Protein AF-A0A7L2RZ37-F1 (afdb_monomer_lite)

InterPro domains:
  IPR000322 Glycoside hydrolase family 31, TIM barrel domain [PF01055] (3-197)
  IPR017853 Glycoside hydrolase superfamily [SSF51445] (2-197)
  IPR030458 Glycosyl hydrolases family 31, active site [PS00129] (36-43)
  IPR030459 Glycosyl hydrolases family 31, conserved site [PS00707] (165-195)

Radius of gyration: 18.26 Å; chains: 1; bounding box: 44×37×50 Å

pLDDT: mean 97.98, std 1.51, range [89.06, 98.94]

Secondary structure (DSSP, 8-state):
-BTTBS-----TTSHHHHHHHHHHHHHHHTTS--S-EEE-STTT--SSSS-TT---SSTTTS-SS--S-TTSSTTTTS--TT-B-SSSBHHHHGGGHHHHHHHHHHHHHHHHHSS---EEESS--TTGGGT-EEE--S-BSSHHHHHHHHHHHHHHHHTT--SEE-EET-SBSPPPHHHHHHHHHHHTTSSS-EE--

Organism: NCBI:txid254563

Sequence (197 aa):
QVWPGFTAFADFSNPDTHKWWLENLQRFHAHVPFDGLWIDMNEPSNFMDGSEDGCPPGDFDSPPYTPAVLGDSLFSKTVCASAKQKVSVHYNLHNLYGLMEAKATASALIQIRQKRPFIISRSTFPSQGRYSGHWLGDNRSQWKDMYYSIPGLLSFSLFGIPLVGADICGFSGSTSEELCTRWMQLGAFYPFARNHN

Structure (mmCIF, N/CA/C/O backbone):
data_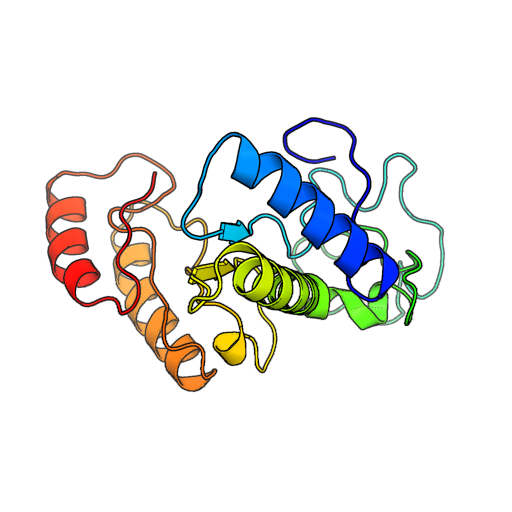AF-A0A7L2RZ37-F1
#
_entry.id   AF-A0A7L2RZ37-F1
#
loop_
_atom_site.group_PDB
_atom_site.id
_atom_site.type_symbol
_atom_site.label_atom_id
_atom_site.label_alt_id
_atom_site.label_comp_id
_atom_site.label_asym_id
_atom_site.label_entity_id
_atom_site.label_seq_id
_atom_site.pdbx_PDB_ins_code
_atom_site.Cartn_x
_atom_site.Cartn_y
_atom_site.Cartn_z
_atom_site.occupancy
_atom_site.B_iso_or_equiv
_atom_site.auth_seq_id
_atom_site.auth_comp_id
_atom_site.auth_asym_id
_atom_site.auth_atom_id
_atom_site.pdbx_PDB_model_num
ATOM 1 N N . GLN A 1 1 ? 8.717 -13.785 -4.978 1.00 94.88 1 GLN A N 1
ATOM 2 C CA . GLN A 1 1 ? 8.589 -14.649 -3.791 1.00 94.88 1 GLN A CA 1
ATOM 3 C C . GLN A 1 1 ? 7.983 -13.831 -2.667 1.00 94.88 1 GLN A C 1
ATOM 5 O O . GLN A 1 1 ? 8.482 -12.749 -2.388 1.00 94.88 1 GLN A O 1
ATOM 10 N N . VAL A 1 2 ? 6.922 -14.334 -2.043 1.00 98.38 2 VAL A N 1
ATOM 11 C CA . VAL A 1 2 ? 6.325 -13.749 -0.829 1.00 98.38 2 VAL A CA 1
ATOM 12 C C . VAL A 1 2 ? 5.997 -14.878 0.156 1.00 98.38 2 VAL A C 1
ATOM 14 O O . VAL A 1 2 ? 6.602 -15.947 0.077 1.00 98.38 2 VAL A O 1
ATOM 17 N N . TRP A 1 3 ? 5.065 -14.671 1.087 1.00 98.25 3 TRP A N 1
ATOM 18 C CA . TRP A 1 3 ? 4.747 -15.607 2.173 1.00 98.25 3 TRP A CA 1
ATOM 19 C C . TRP A 1 3 ? 4.583 -17.094 1.790 1.00 98.25 3 TRP A C 1
ATOM 21 O O . TRP A 1 3 ? 5.143 -17.924 2.503 1.00 98.25 3 TRP A O 1
ATOM 31 N N . PRO A 1 4 ? 3.891 -17.485 0.697 1.00 98.19 4 PRO A N 1
ATOM 32 C CA . PRO A 1 4 ? 3.733 -18.894 0.336 1.00 98.19 4 PRO A CA 1
ATOM 33 C C . PRO A 1 4 ? 4.907 -19.451 -0.495 1.00 98.19 4 PRO A C 1
ATOM 35 O O . PRO A 1 4 ? 4.826 -20.577 -0.978 1.00 98.19 4 PRO A O 1
ATOM 38 N N . GLY A 1 5 ? 5.984 -18.684 -0.698 1.00 97.88 5 GLY A N 1
ATOM 39 C CA . GLY A 1 5 ? 7.096 -19.044 -1.576 1.00 97.88 5 GLY A CA 1
ATOM 40 C C . GLY A 1 5 ? 7.014 -18.349 -2.937 1.00 97.88 5 GLY A C 1
ATOM 41 O O . GLY A 1 5 ? 6.775 -17.139 -3.012 1.00 97.88 5 GLY A O 1
ATOM 42 N N . PHE A 1 6 ? 7.298 -19.079 -4.017 1.00 97.56 6 PHE A N 1
ATOM 43 C CA . PHE A 1 6 ? 7.252 -18.534 -5.376 1.00 97.56 6 PHE A CA 1
ATOM 44 C C . PHE A 1 6 ? 5.822 -18.162 -5.772 1.00 97.56 6 PHE A C 1
ATOM 46 O O . PHE A 1 6 ? 4.879 -18.920 -5.552 1.00 97.56 6 PHE A O 1
ATOM 53 N N . THR A 1 7 ? 5.662 -16.972 -6.348 1.00 98.25 7 THR A N 1
ATOM 54 C CA . THR A 1 7 ? 4.355 -16.376 -6.630 1.00 98.25 7 THR A CA 1
ATOM 55 C C . THR A 1 7 ? 4.370 -15.607 -7.938 1.00 98.25 7 THR A C 1
ATOM 57 O O . THR A 1 7 ? 5.329 -14.894 -8.235 1.00 98.25 7 THR A O 1
ATOM 60 N N . ALA A 1 8 ? 3.265 -15.700 -8.676 1.00 98.12 8 ALA A N 1
ATOM 61 C CA . ALA A 1 8 ? 2.923 -14.742 -9.719 1.00 98.12 8 ALA A CA 1
ATOM 62 C C . ALA A 1 8 ? 2.228 -13.513 -9.105 1.00 98.12 8 ALA A C 1
ATOM 64 O O . ALA A 1 8 ? 1.651 -13.599 -8.019 1.00 98.12 8 ALA A O 1
ATOM 65 N N . PHE A 1 9 ? 2.259 -12.385 -9.815 1.00 98.56 9 PHE A N 1
ATOM 66 C CA . PHE A 1 9 ? 1.626 -11.131 -9.396 1.00 98.56 9 PHE A CA 1
ATOM 67 C C . PHE A 1 9 ? 0.428 -10.820 -10.292 1.00 98.56 9 PHE A C 1
ATOM 69 O O . PHE A 1 9 ? 0.509 -10.931 -11.516 1.00 98.56 9 PHE A O 1
ATOM 76 N N . ALA A 1 10 ? -0.696 -10.452 -9.680 1.00 98.56 10 ALA A N 1
ATOM 77 C CA . ALA A 1 10 ? -1.926 -10.156 -10.399 1.00 98.56 10 ALA A CA 1
ATOM 78 C C . ALA A 1 10 ? -1.835 -8.790 -11.094 1.00 98.56 10 ALA A C 1
ATOM 80 O O . ALA A 1 10 ? -1.489 -7.781 -10.485 1.00 98.56 10 ALA A O 1
ATOM 81 N N . ASP A 1 11 ? -2.200 -8.732 -12.372 1.00 98.75 11 ASP A N 1
ATOM 82 C CA . ASP A 1 11 ? -2.239 -7.469 -13.102 1.00 98.75 11 ASP A CA 1
ATOM 83 C C . ASP A 1 11 ? -3.602 -6.784 -12.949 1.00 98.75 11 ASP A C 1
ATOM 85 O O . ASP A 1 11 ? -4.519 -7.004 -13.744 1.00 98.75 11 ASP A O 1
ATOM 89 N N . PHE A 1 12 ? -3.735 -5.912 -11.951 1.00 98.69 12 PHE A N 1
ATOM 90 C CA . PHE A 1 12 ? -4.965 -5.146 -11.720 1.00 98.69 12 PHE A CA 1
ATOM 91 C C . PHE A 1 12 ? -5.227 -4.034 -12.750 1.00 98.69 12 PHE A C 1
ATOM 93 O O . PHE A 1 12 ? -6.272 -3.384 -12.684 1.00 98.69 12 PHE A O 1
ATOM 100 N N . SER A 1 13 ? -4.340 -3.826 -13.730 1.00 98.19 13 SER A N 1
ATOM 101 C CA . SER A 1 13 ? -4.646 -2.988 -14.897 1.00 98.19 13 SER A CA 1
ATOM 102 C C . SER A 1 13 ? -5.498 -3.726 -15.942 1.00 98.19 13 SER A C 1
ATOM 104 O O . SER A 1 13 ? -6.106 -3.091 -16.804 1.00 98.19 13 SER A O 1
ATOM 106 N N . ASN A 1 14 ? -5.586 -5.059 -15.850 1.00 98.50 14 ASN A N 1
ATOM 107 C CA . ASN A 1 14 ? -6.385 -5.895 -16.737 1.00 98.50 14 ASN A CA 1
ATOM 108 C C . ASN A 1 14 ? -7.817 -6.106 -16.195 1.00 98.50 14 ASN A C 1
ATOM 110 O O . ASN A 1 14 ? -7.971 -6.633 -15.089 1.00 98.50 14 ASN A O 1
ATOM 114 N N . PRO A 1 15 ? -8.877 -5.789 -16.969 1.00 97.25 15 PRO A N 1
ATOM 115 C CA . PRO A 1 15 ? -10.260 -6.086 -16.586 1.00 97.25 15 PRO A CA 1
ATOM 116 C C . PRO A 1 15 ? -10.532 -7.570 -16.293 1.00 97.25 15 PRO A C 1
ATOM 118 O O . PRO A 1 15 ? -11.334 -7.879 -15.411 1.00 97.25 15 PRO A O 1
ATOM 121 N N . ASP A 1 16 ? -9.841 -8.494 -16.968 1.00 98.44 16 ASP A N 1
ATOM 122 C CA . ASP A 1 16 ? -10.011 -9.935 -16.726 1.00 98.44 16 ASP A CA 1
ATOM 123 C C . ASP A 1 16 ? -9.557 -10.327 -15.311 1.00 98.44 16 ASP A C 1
ATOM 125 O O . ASP A 1 16 ? -10.188 -11.158 -14.654 1.00 98.44 16 ASP A O 1
ATOM 129 N N . THR A 1 17 ? -8.516 -9.663 -14.792 1.00 98.56 17 THR A N 1
ATOM 130 C CA . THR A 1 17 ? -8.046 -9.847 -13.412 1.00 98.56 17 THR A CA 1
ATOM 131 C C . THR A 1 17 ? -9.106 -9.415 -12.406 1.00 98.56 17 THR A C 1
ATOM 133 O O . THR A 1 17 ? -9.217 -10.022 -11.348 1.00 98.56 17 THR A O 1
ATOM 136 N N . HIS A 1 18 ? -9.929 -8.406 -12.711 1.00 98.56 18 HIS A N 1
ATOM 137 C CA . HIS A 1 18 ? -10.984 -7.954 -11.792 1.00 98.56 18 HIS A CA 1
ATOM 138 C C . HIS A 1 18 ? -12.079 -9.009 -11.656 1.00 98.56 18 HIS A C 1
ATOM 140 O O . HIS A 1 18 ? -12.560 -9.258 -10.551 1.00 98.56 18 HIS A O 1
ATOM 146 N N . LYS A 1 19 ? -12.439 -9.662 -12.769 1.00 98.44 19 LYS A N 1
ATOM 147 C CA . LYS A 1 19 ? -13.381 -10.785 -12.766 1.00 98.44 19 LYS A CA 1
ATOM 148 C C . LYS A 1 19 ? -12.814 -11.966 -11.981 1.00 98.44 19 LYS A C 1
ATOM 150 O O . LYS A 1 19 ? -13.481 -12.475 -11.085 1.00 98.44 19 LYS A O 1
ATOM 155 N N . TRP A 1 20 ? -11.568 -12.347 -12.265 1.00 98.75 20 TRP A N 1
ATOM 156 C CA . TRP A 1 20 ? -10.874 -13.397 -11.520 1.00 98.75 20 TRP A CA 1
ATOM 157 C C . TRP A 1 20 ? -10.807 -13.079 -10.016 1.00 98.75 20 TRP A C 1
ATOM 159 O O . TRP A 1 20 ? -11.083 -13.947 -9.189 1.00 98.75 20 TRP A O 1
ATOM 169 N N . TRP A 1 21 ? -10.511 -11.833 -9.640 1.00 98.81 21 TRP A N 1
ATOM 170 C CA . TRP A 1 21 ? -10.446 -11.404 -8.242 1.00 98.81 21 TRP A CA 1
ATOM 171 C C . TRP A 1 21 ? -11.802 -11.518 -7.541 1.00 98.81 21 TRP A C 1
ATOM 173 O O . TRP A 1 21 ? -11.893 -12.101 -6.460 1.00 98.81 21 TRP A O 1
ATOM 183 N N . LEU A 1 22 ? -12.873 -11.044 -8.188 1.00 98.81 22 LEU A N 1
ATOM 184 C CA . LEU A 1 22 ? -14.244 -11.190 -7.700 1.00 98.81 22 LEU A CA 1
ATOM 185 C C . LEU A 1 22 ? -14.611 -12.660 -7.468 1.00 98.81 22 LEU A C 1
ATOM 187 O O . LEU A 1 22 ? -15.118 -12.991 -6.400 1.00 98.81 22 LEU A O 1
ATOM 191 N N . GLU A 1 23 ? -14.349 -13.534 -8.439 1.00 98.75 23 GLU A N 1
ATOM 192 C CA . GLU A 1 23 ? -14.700 -14.956 -8.355 1.00 98.75 23 GLU A CA 1
ATOM 193 C C . GLU A 1 23 ? -13.961 -15.669 -7.213 1.00 98.75 23 GLU A C 1
ATOM 195 O O . GLU A 1 23 ? -14.557 -16.483 -6.502 1.00 98.75 23 GLU A O 1
ATOM 200 N N . ASN A 1 24 ? -12.681 -15.346 -6.990 1.00 98.75 24 ASN A N 1
ATOM 201 C CA . ASN A 1 24 ? -11.916 -15.899 -5.869 1.00 98.75 24 ASN A CA 1
ATOM 202 C C . ASN A 1 24 ? -12.455 -15.409 -4.522 1.00 98.75 24 ASN A C 1
ATOM 204 O O . ASN A 1 24 ? -12.677 -16.222 -3.622 1.00 98.75 24 ASN A O 1
ATOM 208 N N . LEU A 1 25 ? -12.729 -14.108 -4.394 1.00 98.75 25 LEU A N 1
ATOM 209 C CA . LEU A 1 25 ? -13.309 -13.544 -3.176 1.00 98.75 25 LEU A CA 1
ATOM 210 C C . LEU A 1 25 ? -14.709 -14.103 -2.900 1.00 98.75 25 LEU A C 1
ATOM 212 O O . LEU A 1 25 ? -15.006 -14.446 -1.761 1.00 98.75 25 LEU A O 1
ATOM 216 N N . GLN A 1 26 ? -15.550 -14.262 -3.924 1.00 98.56 26 GLN A N 1
ATOM 217 C CA . GLN A 1 26 ? -16.866 -14.900 -3.815 1.00 98.56 26 GLN A CA 1
ATOM 218 C C . GLN A 1 26 ? -16.754 -16.344 -3.327 1.00 98.56 26 GLN A C 1
ATOM 220 O O . GLN A 1 26 ? -17.449 -16.740 -2.390 1.00 98.56 26 GLN A O 1
ATOM 225 N N . ARG A 1 27 ? -15.859 -17.129 -3.940 1.00 98.75 27 ARG A N 1
ATOM 226 C CA . ARG A 1 27 ? -15.634 -18.527 -3.561 1.00 98.75 27 ARG A CA 1
ATOM 227 C C . ARG A 1 27 ? -15.164 -18.638 -2.116 1.00 98.75 27 ARG A C 1
ATOM 229 O O . ARG A 1 27 ? -15.656 -19.499 -1.390 1.00 98.75 27 ARG A O 1
ATOM 236 N N . PHE A 1 28 ? -14.245 -17.775 -1.688 1.00 98.75 28 PHE A N 1
ATOM 237 C CA . PHE A 1 28 ? -13.767 -17.781 -0.309 1.00 98.75 28 PHE A CA 1
ATOM 238 C C . PHE A 1 28 ? -14.850 -17.308 0.668 1.00 98.75 28 PHE A C 1
ATOM 240 O O . PHE A 1 28 ? -15.070 -17.957 1.687 1.00 98.75 28 PHE A O 1
ATOM 247 N N . HIS A 1 29 ? -15.610 -16.267 0.316 1.00 98.62 29 HIS A N 1
ATOM 248 C CA . HIS A 1 29 ? -16.709 -15.753 1.137 1.00 98.62 29 HIS A CA 1
ATOM 249 C C . HIS A 1 29 ? -17.813 -16.796 1.374 1.00 98.62 29 HIS A C 1
ATOM 251 O O . HIS A 1 29 ? -18.430 -16.816 2.436 1.00 98.62 29 HIS A O 1
ATOM 257 N N . ALA A 1 30 ? -18.057 -17.690 0.409 1.00 98.50 30 ALA A N 1
ATOM 258 C CA . ALA A 1 30 ? -19.005 -18.796 0.567 1.00 98.50 30 ALA A CA 1
ATOM 259 C C . ALA A 1 30 ? -18.602 -19.792 1.674 1.00 98.50 30 ALA A C 1
ATOM 261 O O . ALA A 1 30 ? -19.466 -20.469 2.223 1.00 98.50 30 ALA A O 1
ATOM 262 N N . HIS A 1 31 ? -17.310 -19.869 2.005 1.00 98.56 31 HIS A N 1
ATOM 263 C CA . HIS A 1 31 ? -16.789 -20.709 3.085 1.00 98.56 31 HIS A CA 1
ATOM 264 C C . HIS A 1 31 ? -16.599 -19.913 4.381 1.00 98.56 31 HIS A C 1
ATOM 266 O O . HIS A 1 31 ? -16.883 -20.417 5.464 1.00 98.56 31 HIS A O 1
ATOM 272 N N . VAL A 1 32 ? -16.121 -18.671 4.271 1.00 98.50 32 VAL A N 1
ATOM 273 C CA . VAL A 1 32 ? -15.832 -17.779 5.397 1.00 98.50 32 VAL A CA 1
ATOM 274 C C . VAL A 1 32 ? -16.438 -16.406 5.094 1.00 98.50 32 VAL A C 1
ATOM 276 O O . VAL A 1 32 ? -15.836 -15.648 4.334 1.00 98.50 32 VAL A O 1
ATOM 279 N N . PRO A 1 33 ? -17.610 -16.056 5.654 1.00 97.94 33 PRO A N 1
ATOM 280 C CA . PRO A 1 33 ? -18.320 -14.821 5.318 1.00 97.94 33 PRO A CA 1
ATOM 281 C C . PRO A 1 33 ? -17.657 -13.592 5.962 1.00 97.94 33 PRO A C 1
ATOM 283 O O . PRO A 1 33 ? -18.140 -13.055 6.955 1.00 97.94 33 PRO A O 1
ATOM 286 N N . PHE A 1 34 ? -16.513 -13.167 5.423 1.00 98.56 34 PHE A N 1
ATOM 287 C CA . PHE A 1 34 ? -15.753 -12.018 5.913 1.00 98.56 34 PHE A CA 1
ATOM 288 C C . PHE A 1 34 ? -16.462 -10.684 5.637 1.00 98.56 34 PHE A C 1
ATOM 290 O O . PHE A 1 34 ? -17.110 -10.481 4.610 1.00 98.56 34 PHE A O 1
ATOM 297 N N . ASP A 1 35 ? -16.266 -9.717 6.535 1.00 98.50 35 ASP A N 1
ATOM 298 C CA . ASP A 1 35 ? -16.932 -8.412 6.465 1.00 98.50 35 ASP A CA 1
ATOM 299 C C . ASP A 1 35 ? -16.087 -7.291 5.837 1.00 98.50 35 ASP A C 1
ATOM 301 O O . ASP A 1 35 ? -16.549 -6.157 5.680 1.00 98.50 35 ASP A O 1
ATOM 305 N N . GLY A 1 36 ? -14.855 -7.588 5.451 1.00 98.56 36 GLY A N 1
ATOM 306 C CA . GLY A 1 36 ? -13.922 -6.630 4.878 1.00 98.56 36 GLY A CA 1
ATOM 307 C C . GLY A 1 36 ? -12.627 -7.313 4.479 1.00 98.56 36 GLY A C 1
ATOM 308 O O . GLY A 1 36 ? -12.465 -8.512 4.702 1.00 98.56 36 GLY A O 1
ATOM 309 N N . LEU A 1 37 ? -11.720 -6.554 3.872 1.00 98.81 37 LEU A N 1
ATOM 310 C CA . LEU A 1 37 ? -10.431 -7.067 3.423 1.00 98.81 37 LEU A CA 1
ATOM 311 C C . LEU A 1 37 ? -9.297 -6.143 3.853 1.00 98.81 37 LEU A C 1
ATOM 313 O O . LEU A 1 37 ? -9.337 -4.931 3.650 1.00 98.81 37 LEU A O 1
ATOM 317 N N . TRP A 1 38 ? -8.268 -6.745 4.431 1.00 98.88 38 TRP A N 1
ATOM 318 C CA . TRP A 1 38 ? -6.981 -6.110 4.646 1.00 98.88 38 TRP A CA 1
ATOM 319 C C . TRP A 1 38 ? -6.063 -6.544 3.499 1.00 98.88 38 TRP A C 1
ATOM 321 O O . TRP A 1 38 ? -5.735 -7.724 3.402 1.00 98.88 38 TRP A O 1
ATOM 331 N N . ILE A 1 39 ? -5.741 -5.619 2.591 1.00 98.88 39 ILE A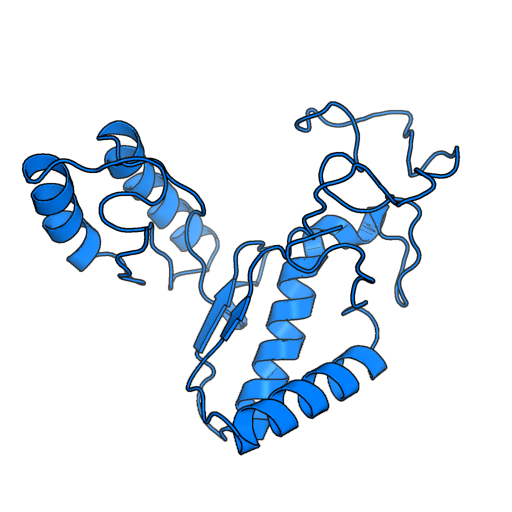 N 1
ATOM 332 C CA . ILE A 1 39 ? -4.895 -5.879 1.418 1.00 98.88 39 ILE A CA 1
ATOM 333 C C . ILE A 1 39 ? -3.479 -5.368 1.699 1.00 98.88 39 ILE A C 1
ATOM 335 O O . ILE A 1 39 ? -3.235 -4.169 1.842 1.00 98.88 39 ILE A O 1
ATOM 339 N N . ASP A 1 40 ? -2.564 -6.313 1.862 1.00 98.75 40 ASP A N 1
ATOM 340 C CA . ASP A 1 40 ? -1.184 -6.089 2.280 1.00 98.75 40 ASP A CA 1
ATOM 341 C C . ASP A 1 40 ? -0.205 -6.496 1.169 1.00 98.75 40 ASP A C 1
ATOM 343 O O . ASP A 1 40 ? -0.587 -7.161 0.205 1.00 98.75 40 ASP A O 1
ATOM 347 N N . MET A 1 41 ? 1.070 -6.121 1.303 1.00 98.62 41 MET A N 1
ATOM 348 C CA . MET A 1 41 ? 2.141 -6.489 0.362 1.00 98.62 41 MET A CA 1
ATOM 349 C C . MET A 1 41 ? 1.955 -5.943 -1.061 1.00 98.62 41 MET A C 1
ATOM 351 O O . MET A 1 41 ? 2.514 -6.479 -2.019 1.00 98.62 41 MET A O 1
ATOM 355 N N . ASN A 1 42 ? 1.188 -4.866 -1.211 1.00 98.81 42 ASN A N 1
ATOM 356 C CA . ASN A 1 42 ? 0.702 -4.376 -2.495 1.00 98.81 42 ASN A CA 1
ATOM 357 C C . ASN A 1 42 ? 1.433 -3.136 -3.030 1.00 98.81 42 ASN A C 1
ATOM 359 O O . ASN A 1 42 ? 0.875 -2.353 -3.801 1.00 98.81 42 ASN A O 1
ATOM 363 N N . GLU A 1 43 ? 2.707 -2.977 -2.674 1.00 98.81 43 GLU A N 1
ATOM 364 C CA . GLU A 1 43 ? 3.611 -2.039 -3.338 1.00 98.81 43 GLU A CA 1
ATOM 365 C C . GLU A 1 43 ? 3.780 -2.297 -4.848 1.00 98.81 43 GLU A C 1
ATOM 367 O O . GLU A 1 43 ? 3.703 -1.308 -5.576 1.00 98.81 43 GLU A O 1
ATOM 372 N N . PRO A 1 44 ? 3.936 -3.533 -5.386 1.00 98.56 44 PRO A N 1
ATOM 373 C CA . PRO A 1 44 ? 3.898 -4.880 -4.791 1.00 98.56 44 PRO A CA 1
ATOM 374 C C . PRO A 1 44 ? 5.228 -5.321 -4.177 1.00 98.56 44 PRO A C 1
ATOM 376 O O . PRO A 1 44 ? 6.285 -5.207 -4.798 1.00 98.56 44 PRO A O 1
ATOM 379 N N . SER A 1 45 ? 5.173 -5.883 -2.974 1.00 98.56 45 SER A N 1
ATOM 380 C CA . SER A 1 45 ? 6.362 -6.347 -2.265 1.00 98.56 45 SER A CA 1
ATOM 381 C C . SER A 1 45 ? 6.856 -7.690 -2.802 1.00 98.56 45 SER A C 1
ATOM 383 O O . SER A 1 45 ? 6.078 -8.591 -3.122 1.00 98.56 45 SER A O 1
ATOM 385 N N . ASN A 1 46 ? 8.175 -7.835 -2.860 1.00 98.44 46 ASN A N 1
ATOM 386 C CA . ASN A 1 46 ? 8.862 -9.054 -3.245 1.00 98.44 46 ASN A CA 1
ATOM 387 C C . ASN A 1 46 ? 10.047 -9.297 -2.300 1.00 98.44 46 ASN A C 1
ATOM 389 O O . ASN A 1 46 ? 10.810 -8.385 -1.980 1.00 98.44 46 ASN A O 1
ATOM 393 N N . PHE A 1 47 ? 10.211 -10.533 -1.828 1.00 97.75 47 PHE A N 1
ATOM 394 C CA . PHE A 1 47 ? 11.338 -10.905 -0.966 1.00 97.75 47 PHE A CA 1
ATOM 395 C C . PHE A 1 47 ? 12.657 -11.014 -1.737 1.00 97.75 47 PHE A C 1
ATOM 397 O O . PHE A 1 47 ? 13.722 -10.903 -1.127 1.00 97.75 47 PHE A O 1
ATOM 404 N N . MET A 1 48 ? 12.570 -11.176 -3.058 1.00 95.12 48 MET A N 1
ATOM 405 C CA . MET A 1 48 ? 13.687 -11.109 -3.998 1.00 95.12 48 MET A CA 1
ATOM 406 C C . MET A 1 48 ? 13.614 -9.802 -4.790 1.00 95.12 48 MET A C 1
ATOM 408 O O . MET A 1 48 ? 12.529 -9.251 -4.971 1.00 95.12 48 MET A O 1
ATOM 412 N N . ASP A 1 49 ? 14.751 -9.337 -5.292 1.00 96.56 49 ASP A N 1
ATOM 413 C CA . ASP A 1 49 ? 14.797 -8.168 -6.165 1.00 96.56 49 ASP A CA 1
ATOM 414 C C . ASP A 1 49 ? 14.476 -8.605 -7.602 1.00 96.56 49 ASP A C 1
ATOM 416 O O . ASP A 1 49 ? 15.189 -9.419 -8.191 1.00 96.56 49 ASP A O 1
ATOM 420 N N . GLY A 1 50 ? 13.378 -8.096 -8.165 1.00 97.50 50 GLY A N 1
ATOM 421 C CA . GLY A 1 50 ? 12.971 -8.419 -9.528 1.00 97.50 50 GLY A CA 1
ATOM 422 C C . GLY A 1 50 ? 12.183 -9.723 -9.661 1.00 97.50 50 GLY A C 1
ATOM 423 O O . GLY A 1 50 ? 11.004 -9.790 -9.312 1.00 97.50 50 GLY A O 1
ATOM 424 N N . SER A 1 51 ? 12.797 -10.759 -10.230 1.00 97.38 51 SER A N 1
ATOM 425 C CA . SER A 1 51 ? 12.171 -12.068 -10.467 1.00 97.38 51 SER A CA 1
ATOM 426 C C . SER A 1 51 ? 13.104 -13.216 -10.066 1.00 97.38 51 SER A C 1
ATOM 428 O O . SER A 1 51 ? 14.219 -12.971 -9.616 1.00 97.38 51 SER A O 1
ATOM 430 N N . GLU A 1 52 ? 12.652 -14.465 -10.198 1.00 96.00 52 GLU A N 1
ATOM 431 C CA . GLU A 1 52 ? 13.497 -15.647 -9.951 1.00 96.00 52 GLU A CA 1
ATOM 432 C C . GLU A 1 52 ? 14.751 -15.659 -10.841 1.00 96.00 52 GLU A C 1
ATOM 434 O O . GLU A 1 52 ? 15.833 -15.999 -10.373 1.00 96.00 52 GLU A O 1
ATOM 439 N N . ASP A 1 53 ? 14.622 -15.176 -12.078 1.00 94.44 53 ASP A N 1
ATOM 440 C CA . ASP A 1 53 ? 15.706 -15.111 -13.063 1.00 94.44 53 ASP A CA 1
ATOM 441 C C . ASP A 1 53 ? 16.408 -13.735 -13.087 1.00 94.44 53 ASP A C 1
ATOM 443 O O . ASP A 1 53 ? 17.166 -13.422 -14.008 1.00 94.44 53 ASP A O 1
ATOM 447 N N . GLY A 1 54 ? 16.139 -12.874 -12.099 1.00 95.00 54 GLY A N 1
ATOM 448 C CA . GLY A 1 54 ? 16.554 -11.470 -12.112 1.00 95.00 54 GLY A CA 1
ATOM 449 C C . GLY A 1 54 ? 15.729 -10.620 -13.085 1.00 95.00 54 GLY A C 1
ATOM 450 O O . GLY A 1 54 ? 14.582 -10.951 -13.396 1.00 95.00 54 GLY A O 1
ATOM 451 N N . CYS A 1 55 ? 16.287 -9.497 -13.540 1.00 96.88 55 CYS A N 1
ATOM 452 C CA . CYS A 1 55 ? 15.638 -8.596 -14.496 1.00 96.88 55 CYS A CA 1
ATOM 453 C C . CYS A 1 55 ? 16.449 -8.472 -15.788 1.00 96.88 55 CYS A C 1
ATOM 455 O O . CYS A 1 55 ? 17.683 -8.508 -15.741 1.00 96.88 55 CYS A O 1
ATOM 457 N N . PRO A 1 56 ? 15.783 -8.325 -16.947 1.00 93.19 56 PRO A N 1
ATOM 458 C CA . PRO A 1 56 ? 16.482 -8.138 -18.207 1.00 93.19 56 PRO A CA 1
ATOM 459 C C . PRO A 1 56 ? 17.233 -6.796 -18.217 1.00 93.19 56 PRO A C 1
ATOM 461 O O . PRO A 1 56 ? 16.778 -5.827 -17.607 1.00 93.19 56 PRO A O 1
ATOM 464 N N . PRO A 1 57 ? 18.365 -6.696 -18.934 1.00 89.06 57 PRO A N 1
ATOM 465 C CA . PRO A 1 57 ? 19.029 -5.415 -19.123 1.00 89.06 57 PRO A CA 1
ATOM 466 C C . PRO A 1 57 ? 18.158 -4.498 -19.991 1.00 89.06 57 PRO A C 1
ATOM 468 O O . PRO A 1 57 ? 17.607 -4.927 -21.008 1.00 89.06 57 PRO A O 1
ATOM 471 N N . GLY A 1 58 ? 18.066 -3.223 -19.623 1.00 92.75 58 GLY A N 1
ATOM 472 C CA . GLY A 1 58 ? 17.378 -2.217 -20.427 1.00 92.75 58 GLY A CA 1
ATOM 473 C C . GLY A 1 58 ? 17.039 -0.953 -19.648 1.00 92.75 58 GLY A C 1
ATOM 474 O O . GLY A 1 58 ? 17.102 -0.927 -18.421 1.00 92.75 58 GLY A O 1
ATOM 475 N N . ASP A 1 59 ? 16.626 0.080 -20.380 1.00 94.38 59 ASP A N 1
ATOM 476 C CA . ASP A 1 59 ? 16.391 1.427 -19.842 1.00 94.38 59 ASP A CA 1
ATOM 477 C C . ASP A 1 59 ? 15.321 1.482 -18.738 1.00 94.38 59 ASP A C 1
ATOM 479 O O . ASP A 1 59 ? 15.304 2.419 -17.946 1.00 94.38 59 ASP A O 1
ATOM 483 N N . PHE A 1 60 ? 14.422 0.494 -18.659 1.00 96.12 60 PHE A N 1
ATOM 484 C CA . PHE A 1 60 ? 13.431 0.424 -17.581 1.00 96.12 60 PHE A CA 1
ATOM 485 C C . PHE A 1 60 ? 14.030 -0.076 -16.262 1.00 96.12 60 PHE A C 1
ATOM 487 O O . PHE A 1 60 ? 13.750 0.501 -15.215 1.00 96.12 60 PHE A O 1
ATOM 494 N N . ASP A 1 61 ? 14.842 -1.134 -16.297 1.00 95.88 61 ASP A N 1
ATOM 495 C CA . ASP A 1 61 ? 15.446 -1.730 -15.097 1.00 95.88 61 ASP A CA 1
ATOM 496 C C . ASP A 1 61 ? 16.769 -1.048 -14.707 1.00 95.88 61 ASP A C 1
ATOM 498 O O . ASP A 1 61 ? 17.245 -1.194 -13.584 1.00 95.88 61 ASP A O 1
ATOM 502 N N . SER A 1 62 ? 17.374 -0.282 -15.619 1.00 94.75 62 SER A N 1
ATOM 503 C CA . SER A 1 62 ? 18.591 0.510 -15.397 1.00 94.75 62 SER A CA 1
ATOM 504 C C . SER A 1 62 ? 18.471 1.880 -16.079 1.00 94.75 62 SER A C 1
ATOM 506 O O . SER A 1 62 ? 19.143 2.133 -17.082 1.00 94.75 62 SER A O 1
ATOM 508 N N . PRO A 1 63 ? 17.588 2.765 -15.580 1.00 95.62 63 PRO A N 1
ATOM 509 C CA . PRO A 1 63 ? 17.360 4.065 -16.194 1.00 95.62 63 PRO A CA 1
ATOM 510 C C . PRO A 1 63 ? 18.591 4.975 -16.073 1.00 95.62 63 PRO A C 1
ATOM 512 O O . PRO A 1 63 ? 19.372 4.849 -15.129 1.00 95.62 63 PRO A O 1
ATOM 515 N N . PRO A 1 64 ? 18.741 5.970 -16.967 1.00 95.62 64 PRO A N 1
ATOM 516 C CA . PRO A 1 64 ? 19.842 6.937 -16.896 1.00 95.62 64 PRO A CA 1
ATOM 517 C C . PRO A 1 64 ? 19.802 7.811 -15.631 1.00 95.62 64 PRO A C 1
ATOM 519 O O . PRO A 1 64 ? 20.806 8.423 -15.269 1.00 95.62 64 PRO A O 1
ATOM 522 N N . TYR A 1 65 ? 18.647 7.887 -14.966 1.00 95.75 65 TYR A N 1
ATOM 523 C CA . TYR A 1 65 ? 18.474 8.536 -13.674 1.00 95.75 65 TYR A CA 1
ATOM 524 C C . TYR A 1 65 ? 17.644 7.643 -12.753 1.00 95.75 65 TYR A C 1
ATOM 526 O O . TYR A 1 65 ? 16.479 7.358 -13.043 1.00 95.75 65 TYR A O 1
ATOM 534 N N . THR A 1 66 ? 18.234 7.255 -11.626 1.00 95.75 66 THR A N 1
ATOM 535 C CA . THR A 1 66 ? 17.553 6.525 -10.554 1.00 95.75 66 THR A CA 1
ATOM 536 C C . THR A 1 66 ? 17.281 7.501 -9.408 1.00 95.75 66 THR A C 1
ATOM 538 O O . THR A 1 66 ? 18.232 8.081 -8.875 1.00 95.75 66 THR A O 1
ATOM 541 N N . PRO A 1 67 ? 16.011 7.730 -9.023 1.00 95.62 67 PRO A N 1
ATOM 542 C CA . PRO A 1 67 ? 15.692 8.489 -7.819 1.00 95.62 67 PRO A CA 1
ATOM 543 C C . PRO A 1 67 ? 16.332 7.848 -6.581 1.00 95.62 67 PRO A C 1
ATOM 545 O O . PRO A 1 67 ? 16.661 6.666 -6.594 1.00 95.62 67 PRO A O 1
ATOM 548 N N . ALA A 1 68 ? 16.461 8.604 -5.490 1.00 96.19 68 ALA A N 1
ATOM 549 C CA . ALA A 1 68 ? 16.994 8.096 -4.223 1.00 96.19 68 ALA A CA 1
ATOM 550 C C . ALA A 1 68 ? 16.005 7.129 -3.537 1.00 96.19 68 ALA A C 1
ATOM 552 O O . ALA A 1 68 ? 15.327 7.486 -2.573 1.00 96.19 68 ALA A O 1
ATOM 553 N N . VAL A 1 69 ? 15.888 5.919 -4.080 1.00 96.12 69 VAL A N 1
ATOM 554 C CA . VAL A 1 69 ? 15.083 4.815 -3.552 1.00 96.12 69 VAL A CA 1
ATOM 555 C C . VAL A 1 69 ? 15.937 3.920 -2.662 1.00 96.12 69 VAL A C 1
ATOM 557 O O . VAL A 1 69 ? 17.147 3.803 -2.843 1.00 96.12 69 VAL A O 1
ATOM 560 N N . LEU A 1 70 ? 15.305 3.261 -1.693 1.00 92.94 70 LEU A N 1
ATOM 561 C CA . LEU A 1 70 ? 15.992 2.271 -0.871 1.00 92.94 70 LEU A CA 1
ATOM 562 C C . LEU A 1 70 ? 16.478 1.107 -1.751 1.00 92.94 70 LEU A C 1
ATOM 564 O O . LEU A 1 70 ? 15.701 0.563 -2.528 1.00 92.94 70 LEU A O 1
ATOM 568 N N . GLY A 1 71 ? 17.746 0.719 -1.601 1.00 91.88 71 GLY A N 1
ATOM 569 C CA . GLY A 1 71 ? 18.355 -0.364 -2.383 1.00 91.88 71 GLY A CA 1
ATOM 570 C C . GLY A 1 71 ? 18.919 0.063 -3.742 1.00 91.88 71 GLY A C 1
ATOM 571 O O . GLY A 1 71 ? 19.366 -0.800 -4.490 1.00 91.88 71 GLY A O 1
ATOM 572 N N . ASP A 1 72 ? 18.905 1.364 -4.061 1.00 92.06 72 ASP A N 1
ATOM 573 C CA . ASP A 1 72 ? 19.544 1.972 -5.243 1.00 92.06 72 ASP A CA 1
ATOM 574 C C . ASP A 1 72 ? 19.099 1.390 -6.606 1.00 92.06 72 ASP A C 1
ATOM 576 O O . ASP A 1 72 ? 19.740 1.611 -7.634 1.00 92.06 72 ASP A O 1
ATOM 580 N N . SER A 1 73 ? 17.970 0.673 -6.637 1.00 94.81 73 SER A N 1
ATOM 581 C CA . SER A 1 73 ? 17.384 0.063 -7.832 1.00 94.81 73 SER A CA 1
ATOM 582 C C . SER A 1 73 ? 15.858 0.128 -7.795 1.00 94.81 73 SER A C 1
ATOM 584 O O . SER A 1 73 ? 15.245 -0.051 -6.743 1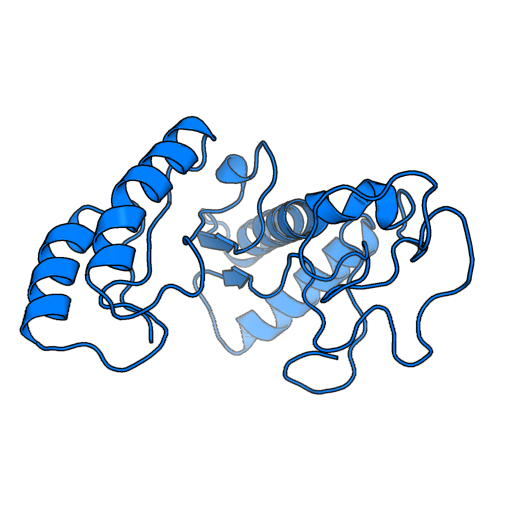.00 94.81 73 SER A O 1
ATOM 586 N N . LEU A 1 74 ? 15.233 0.329 -8.960 1.00 96.75 74 LEU A N 1
ATOM 587 C CA . LEU A 1 74 ? 13.772 0.395 -9.091 1.00 96.75 74 LEU A CA 1
AT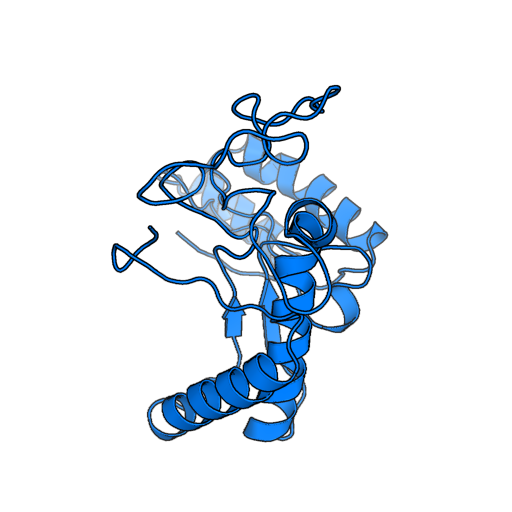OM 588 C C . LEU A 1 74 ? 13.066 -0.937 -8.816 1.00 96.75 74 LEU A C 1
ATOM 590 O O . LEU A 1 74 ? 11.884 -0.932 -8.494 1.00 96.75 74 LEU A O 1
ATOM 594 N N . PHE A 1 75 ? 13.768 -2.062 -8.950 1.00 96.94 75 PHE A N 1
ATOM 595 C CA . PHE A 1 75 ? 13.212 -3.392 -8.690 1.00 96.94 75 PHE A CA 1
ATOM 596 C C . PHE A 1 75 ? 13.620 -3.950 -7.316 1.00 96.94 75 PHE A C 1
ATOM 598 O O . PHE A 1 75 ? 13.328 -5.110 -7.014 1.00 96.94 75 PHE A O 1
ATOM 605 N N . SER A 1 76 ? 14.281 -3.147 -6.468 1.00 97.50 76 SER A N 1
ATOM 606 C CA . SER A 1 76 ? 14.602 -3.572 -5.104 1.00 97.50 76 SER A CA 1
ATOM 607 C C . SER A 1 76 ? 13.317 -3.781 -4.304 1.00 97.50 76 SER A C 1
ATOM 609 O O . SER A 1 76 ? 12.443 -2.915 -4.271 1.00 97.50 76 SER A O 1
ATOM 611 N N . LYS A 1 77 ? 13.180 -4.956 -3.680 1.00 97.81 77 LYS A N 1
ATOM 612 C CA . LYS A 1 77 ? 11.988 -5.386 -2.928 1.00 97.81 77 LYS A CA 1
ATOM 613 C C . LYS A 1 77 ? 10.672 -5.359 -3.711 1.00 97.81 77 LYS A C 1
ATOM 615 O O . LYS A 1 77 ? 9.599 -5.368 -3.105 1.00 97.81 77 LYS A O 1
ATOM 620 N N . THR A 1 78 ? 10.731 -5.380 -5.040 1.00 98.56 78 THR A N 1
ATOM 621 C CA . THR A 1 78 ? 9.556 -5.431 -5.917 1.00 98.56 78 THR A CA 1
ATOM 622 C C . THR A 1 78 ? 9.847 -6.252 -7.181 1.00 98.56 78 THR A C 1
ATOM 624 O O . THR A 1 78 ? 10.784 -7.051 -7.209 1.00 98.56 78 THR A O 1
ATOM 627 N N . VAL A 1 79 ? 8.994 -6.159 -8.199 1.00 98.25 79 VAL A N 1
ATOM 628 C CA . VAL A 1 79 ? 9.152 -6.863 -9.481 1.00 98.25 79 VAL A CA 1
ATOM 629 C C . VAL A 1 79 ? 9.957 -6.030 -10.481 1.00 98.25 79 VAL A C 1
ATOM 631 O O . VAL A 1 79 ? 10.137 -4.829 -10.299 1.00 98.25 79 VAL A O 1
ATOM 634 N N . CYS A 1 80 ? 10.435 -6.654 -11.562 1.00 98.38 80 CYS A N 1
ATOM 635 C CA . CYS A 1 80 ? 11.172 -5.942 -12.610 1.00 98.38 80 CYS A CA 1
ATOM 636 C C . CYS A 1 80 ? 10.362 -4.773 -13.177 1.00 98.38 80 CYS A C 1
ATOM 638 O O . CYS A 1 80 ? 9.172 -4.908 -13.474 1.00 98.38 80 CYS A O 1
ATOM 640 N N . ALA A 1 81 ? 11.014 -3.635 -13.389 1.00 98.19 81 ALA A N 1
ATOM 641 C CA . ALA A 1 81 ? 10.374 -2.443 -13.923 1.00 98.19 81 ALA A CA 1
ATOM 642 C C . ALA A 1 81 ? 9.937 -2.648 -15.386 1.00 98.19 81 ALA A C 1
ATOM 644 O O . ALA A 1 81 ? 8.913 -2.117 -15.818 1.00 98.19 81 ALA A O 1
ATOM 645 N N . SER A 1 82 ? 10.647 -3.484 -16.147 1.00 98.12 82 SER A N 1
ATOM 646 C CA . SER A 1 82 ? 10.236 -3.882 -17.502 1.00 98.12 82 SER A CA 1
ATOM 647 C C . SER A 1 82 ? 9.067 -4.877 -17.555 1.00 98.12 82 SER A C 1
ATOM 649 O O . SER A 1 82 ? 8.587 -5.184 -18.654 1.00 98.12 82 SER A O 1
ATOM 651 N N . ALA A 1 83 ? 8.578 -5.383 -16.413 1.00 98.06 83 ALA A N 1
ATOM 652 C CA . ALA A 1 83 ? 7.480 -6.347 -16.387 1.00 98.06 83 ALA A CA 1
ATOM 653 C C . ALA A 1 83 ? 6.235 -5.784 -17.089 1.00 98.06 83 ALA A C 1
ATOM 655 O O . ALA A 1 83 ? 5.867 -4.620 -16.927 1.00 98.06 83 ALA A O 1
ATOM 656 N N . LYS A 1 84 ? 5.579 -6.611 -17.907 1.00 98.19 84 LYS A N 1
ATOM 657 C CA . LYS A 1 84 ? 4.446 -6.174 -18.727 1.00 98.19 84 LYS A CA 1
ATOM 658 C C . LYS A 1 84 ? 3.136 -6.312 -17.966 1.00 98.19 84 LYS A C 1
ATOM 660 O O . LYS A 1 84 ? 2.810 -7.388 -17.474 1.00 98.19 84 LYS A O 1
ATOM 665 N N . GLN A 1 85 ? 2.360 -5.240 -17.968 1.00 98.56 85 GLN A N 1
ATOM 666 C CA . GLN A 1 85 ? 0.961 -5.219 -17.566 1.00 98.56 85 GLN A CA 1
ATOM 667 C C . GLN A 1 85 ? 0.098 -4.855 -18.783 1.00 98.56 85 GLN A C 1
ATOM 669 O O . GLN A 1 85 ? 0.597 -4.396 -19.812 1.00 98.56 85 GLN A O 1
ATOM 674 N N . LYS A 1 86 ? -1.213 -5.074 -18.696 1.00 98.19 86 LYS A N 1
ATOM 675 C CA . LYS A 1 86 ? -2.164 -4.884 -19.796 1.00 98.19 86 LYS A CA 1
ATOM 676 C C . LYS A 1 86 ? -2.145 -3.461 -20.342 1.00 98.19 86 LYS A C 1
ATOM 678 O O . LYS A 1 86 ? -2.258 -3.284 -21.552 1.00 98.19 86 LYS A O 1
ATOM 683 N N . VAL A 1 87 ? -2.036 -2.468 -19.459 1.00 98.00 87 VAL A N 1
ATOM 684 C CA . VAL A 1 87 ? -2.079 -1.045 -19.829 1.00 98.00 87 VAL A CA 1
ATOM 685 C C . VAL A 1 87 ? -0.702 -0.487 -20.201 1.00 98.00 87 VAL A C 1
ATOM 687 O O . VAL A 1 87 ? -0.613 0.354 -21.090 1.00 98.00 87 VAL A O 1
ATOM 690 N N . SER A 1 88 ? 0.368 -0.906 -19.520 1.00 98.44 88 SER A N 1
ATOM 691 C CA . SER A 1 88 ? 1.732 -0.397 -19.730 1.00 98.44 88 SER A CA 1
ATOM 692 C C . SER A 1 88 ? 2.768 -1.328 -19.084 1.00 98.44 88 SER A C 1
ATOM 694 O O . SER A 1 88 ? 2.430 -2.392 -18.575 1.00 98.44 88 SER A O 1
ATOM 696 N N . VAL A 1 89 ? 4.039 -0.939 -19.093 1.00 98.25 89 VAL A N 1
ATOM 697 C CA . VAL A 1 89 ? 5.092 -1.596 -18.303 1.00 98.25 89 VAL A CA 1
ATOM 698 C C . VAL A 1 89 ? 5.013 -1.191 -16.829 1.00 98.25 89 VAL A C 1
ATOM 700 O O . VAL A 1 89 ? 4.529 -0.103 -16.504 1.00 98.25 89 VAL A O 1
ATOM 703 N N . HIS A 1 90 ? 5.521 -2.045 -15.941 1.00 98.56 90 HIS A N 1
ATOM 704 C CA . HIS A 1 90 ? 5.488 -1.833 -14.498 1.00 98.56 90 HIS A CA 1
ATOM 705 C C . HIS A 1 90 ? 6.218 -0.554 -14.078 1.00 98.56 90 HIS A C 1
ATOM 707 O O . HIS A 1 90 ? 5.743 0.138 -13.191 1.00 98.56 90 HIS A O 1
ATOM 713 N N . TYR A 1 91 ? 7.272 -0.151 -14.791 1.00 98.44 91 TYR A N 1
ATOM 714 C CA . TYR A 1 91 ? 7.960 1.132 -14.615 1.00 98.44 91 TYR A CA 1
ATOM 715 C C . TYR A 1 91 ? 6.982 2.318 -14.534 1.00 98.44 91 TYR A C 1
ATOM 717 O O . TYR A 1 91 ? 7.124 3.195 -13.688 1.00 98.44 91 TYR A O 1
ATOM 725 N N . ASN A 1 92 ? 5.941 2.323 -15.376 1.00 98.62 92 ASN A N 1
ATOM 726 C CA . ASN A 1 92 ? 4.937 3.390 -15.404 1.00 98.62 92 ASN A CA 1
ATOM 727 C C . ASN A 1 92 ? 3.805 3.191 -14.384 1.00 98.62 92 ASN A C 1
ATOM 729 O O . ASN A 1 92 ? 3.072 4.134 -14.088 1.00 98.62 92 ASN A O 1
ATOM 733 N N . LEU A 1 93 ? 3.605 1.962 -13.901 1.00 98.69 93 LEU A N 1
ATOM 734 C CA . LEU A 1 93 ? 2.421 1.557 -13.138 1.00 98.69 93 LEU A CA 1
ATOM 735 C C . LEU A 1 93 ? 2.723 1.132 -11.699 1.00 98.69 93 LEU A C 1
ATOM 737 O O . LEU A 1 93 ? 1.777 0.909 -10.949 1.00 98.69 93 LEU A O 1
ATOM 741 N N . HIS A 1 94 ? 3.994 1.046 -11.302 1.00 98.81 94 HIS A N 1
ATOM 742 C CA . HIS A 1 94 ? 4.440 0.555 -9.998 1.00 98.81 94 HIS A CA 1
ATOM 743 C C . HIS A 1 94 ? 3.683 1.236 -8.854 1.00 98.81 94 HIS A C 1
ATOM 745 O O . HIS A 1 94 ? 2.930 0.593 -8.126 1.00 98.81 94 HIS A O 1
ATOM 751 N N . ASN A 1 95 ? 3.729 2.569 -8.818 1.00 98.75 95 ASN A N 1
ATOM 752 C CA . ASN A 1 95 ? 3.060 3.375 -7.793 1.00 98.75 95 ASN A CA 1
ATOM 753 C C . ASN A 1 95 ? 1.521 3.289 -7.819 1.00 98.75 95 ASN A C 1
ATOM 755 O O . ASN A 1 95 ? 0.866 3.816 -6.926 1.00 98.75 95 ASN A O 1
ATOM 759 N N . LEU A 1 96 ? 0.918 2.665 -8.836 1.00 98.81 96 LEU A N 1
ATOM 760 C CA . LEU A 1 96 ? -0.531 2.489 -8.950 1.00 98.81 96 LEU A CA 1
ATOM 761 C C . LEU A 1 96 ? -1.004 1.109 -8.486 1.00 98.81 96 LEU A C 1
ATOM 763 O O . LEU A 1 96 ? -2.216 0.910 -8.403 1.00 98.81 96 LEU A O 1
ATOM 767 N N . TYR A 1 97 ? -0.104 0.161 -8.203 1.00 98.88 97 TYR A N 1
ATOM 768 C CA . TYR A 1 97 ? -0.475 -1.234 -7.954 1.00 98.88 97 TYR A CA 1
ATOM 769 C C . TYR A 1 97 ? -1.501 -1.370 -6.816 1.00 98.88 97 TYR A C 1
ATOM 771 O O . TYR A 1 97 ? -2.602 -1.877 -7.046 1.00 98.88 97 TYR A O 1
ATOM 779 N N . GLY A 1 98 ? -1.209 -0.812 -5.635 1.00 98.81 98 GLY A N 1
ATOM 780 C CA . GLY A 1 98 ? -2.122 -0.836 -4.485 1.00 98.81 98 GLY A CA 1
ATOM 781 C C . GLY A 1 98 ? -3.452 -0.109 -4.727 1.00 98.81 98 GLY A C 1
ATOM 782 O O . GLY A 1 98 ? -4.509 -0.568 -4.291 1.00 98.81 98 GLY A O 1
ATOM 783 N N . LEU A 1 99 ? -3.451 0.989 -5.495 1.00 98.88 99 LEU A N 1
ATOM 784 C CA . LEU A 1 99 ? -4.689 1.689 -5.867 1.00 98.88 99 LEU A CA 1
ATOM 785 C C . LEU A 1 99 ? -5.555 0.853 -6.817 1.00 98.88 99 LEU A C 1
ATOM 787 O O . LEU A 1 99 ? -6.783 0.827 -6.684 1.00 98.88 99 LEU A O 1
ATOM 791 N N . MET A 1 100 ? -4.940 0.184 -7.792 1.00 98.81 100 MET A N 1
ATOM 792 C CA . MET A 1 100 ? -5.655 -0.674 -8.736 1.00 98.81 100 MET A CA 1
ATOM 793 C C . MET A 1 100 ? -6.238 -1.908 -8.037 1.00 98.81 100 MET A C 1
ATOM 795 O O . MET A 1 100 ? -7.398 -2.246 -8.283 1.00 98.81 100 MET A O 1
ATOM 799 N N . GLU A 1 101 ? -5.495 -2.521 -7.113 1.00 98.94 101 GLU A N 1
ATOM 800 C CA . GLU A 1 101 ? -6.009 -3.603 -6.268 1.00 98.94 101 GLU A CA 1
ATOM 801 C C . GLU A 1 101 ? -7.169 -3.129 -5.382 1.00 98.94 101 GLU A C 1
ATOM 803 O O . GLU A 1 101 ? -8.217 -3.778 -5.336 1.00 98.94 101 GLU A O 1
ATOM 808 N N . ALA A 1 102 ? -7.042 -1.975 -4.717 1.00 98.88 102 ALA A N 1
ATOM 809 C CA . ALA A 1 102 ? -8.104 -1.434 -3.870 1.00 98.88 102 ALA A CA 1
ATOM 810 C C . ALA A 1 102 ? -9.387 -1.146 -4.659 1.00 98.88 102 ALA A C 1
ATOM 812 O O . ALA A 1 102 ? -10.487 -1.432 -4.184 1.00 98.88 102 ALA A O 1
ATOM 813 N N . LYS A 1 103 ? -9.267 -0.643 -5.894 1.00 98.75 103 LYS A N 1
ATOM 814 C CA . LYS A 1 103 ? -10.400 -0.460 -6.814 1.00 98.75 103 LYS A CA 1
ATOM 815 C C . LYS A 1 103 ? -11.091 -1.779 -7.158 1.00 98.75 103 LYS A C 1
ATOM 817 O O . LYS A 1 103 ? -12.318 -1.863 -7.059 1.00 98.75 103 LYS A O 1
ATOM 822 N N . ALA A 1 104 ? -10.320 -2.792 -7.557 1.00 98.81 104 ALA A N 1
ATOM 823 C CA . ALA A 1 104 ? -10.854 -4.113 -7.885 1.00 98.81 104 ALA A CA 1
ATOM 824 C C . ALA A 1 104 ? -11.541 -4.744 -6.661 1.00 98.81 104 ALA A C 1
ATOM 826 O O . ALA A 1 104 ? -12.661 -5.247 -6.753 1.00 98.81 104 ALA A O 1
ATOM 827 N N . THR A 1 105 ? -10.911 -4.625 -5.493 1.00 98.88 105 THR A N 1
ATOM 828 C CA . THR A 1 105 ? -11.409 -5.137 -4.212 1.00 98.88 105 THR A CA 1
ATOM 829 C C . THR A 1 105 ? -12.689 -4.429 -3.763 1.00 98.88 105 THR A C 1
ATOM 831 O O . THR A 1 105 ? -13.639 -5.089 -3.346 1.00 98.88 105 THR A O 1
ATOM 834 N N . ALA A 1 106 ? -12.771 -3.102 -3.903 1.00 98.75 106 ALA A N 1
ATOM 835 C CA . ALA A 1 106 ? -13.973 -2.332 -3.580 1.00 98.75 106 ALA A CA 1
ATOM 836 C C . ALA A 1 106 ? -15.161 -2.749 -4.451 1.00 98.75 106 ALA A C 1
ATOM 838 O O . ALA A 1 106 ? -16.245 -3.010 -3.929 1.00 98.75 106 ALA A O 1
ATOM 839 N N . SER A 1 107 ? -14.942 -2.870 -5.765 1.00 98.62 107 SER A N 1
ATOM 840 C CA . SER A 1 107 ? -15.961 -3.361 -6.697 1.00 98.62 107 SER A CA 1
ATOM 841 C C . SER A 1 107 ? -16.431 -4.770 -6.329 1.00 98.62 107 SER A C 1
ATOM 843 O O . SER A 1 107 ? -17.635 -5.038 -6.306 1.00 98.62 107 SER A O 1
ATOM 845 N N . ALA A 1 108 ? -15.497 -5.660 -5.980 1.00 98.75 108 ALA A N 1
ATOM 846 C CA . ALA A 1 108 ? -15.820 -7.031 -5.618 1.00 98.75 108 ALA A CA 1
ATOM 847 C C . ALA A 1 108 ? -16.633 -7.124 -4.318 1.00 98.75 108 ALA A C 1
ATOM 849 O O . ALA A 1 108 ? -17.679 -7.770 -4.287 1.00 98.75 108 ALA A O 1
ATOM 850 N N . LEU A 1 109 ? -16.210 -6.431 -3.256 1.00 98.69 109 LEU A N 1
ATOM 851 C CA . LEU A 1 109 ? -16.907 -6.435 -1.967 1.00 98.69 109 LEU A CA 1
ATOM 852 C C . LEU A 1 109 ? -18.323 -5.855 -2.051 1.00 98.69 109 LEU A C 1
ATOM 854 O O . LEU A 1 109 ? -19.229 -6.378 -1.399 1.00 98.69 109 LEU A O 1
ATOM 858 N N . ILE A 1 110 ? -18.532 -4.813 -2.863 1.00 98.56 110 ILE A N 1
ATOM 859 C CA . ILE A 1 110 ? -19.870 -4.261 -3.113 1.00 98.56 110 ILE A CA 1
ATOM 860 C C . ILE A 1 110 ? -20.769 -5.326 -3.746 1.00 98.56 110 ILE A C 1
ATOM 862 O O . ILE A 1 110 ? -21.901 -5.502 -3.305 1.00 98.56 110 ILE A O 1
ATOM 866 N N . GLN A 1 111 ? -20.266 -6.076 -4.729 1.00 98.44 111 GLN A N 1
ATOM 867 C CA . GLN A 1 111 ? -21.036 -7.133 -5.389 1.00 98.44 111 GLN A CA 1
ATOM 868 C C . GLN A 1 111 ? -21.317 -8.325 -4.465 1.00 98.44 111 GLN A C 1
ATOM 870 O O . GLN A 1 111 ? -22.435 -8.836 -4.455 1.00 98.44 111 GLN A O 1
ATOM 875 N N . ILE A 1 112 ? -20.333 -8.744 -3.664 1.00 98.44 112 ILE A N 1
ATOM 876 C CA . ILE A 1 112 ? -20.457 -9.884 -2.743 1.00 98.44 112 ILE A CA 1
ATOM 877 C C . ILE A 1 112 ? -21.434 -9.576 -1.608 1.00 98.44 112 ILE A C 1
ATOM 879 O O . ILE A 1 112 ? -22.283 -10.401 -1.282 1.00 98.44 112 ILE A O 1
ATOM 883 N N . ARG A 1 113 ? -21.309 -8.396 -0.988 1.00 97.81 113 ARG A N 1
ATOM 884 C CA . ARG A 1 113 ? -21.995 -8.085 0.277 1.00 97.81 113 ARG A CA 1
ATOM 885 C C . ARG A 1 113 ? -23.171 -7.129 0.136 1.00 97.81 113 ARG A C 1
ATOM 887 O O . ARG A 1 113 ? -23.934 -7.001 1.090 1.00 97.81 113 ARG A O 1
ATOM 894 N N . GLN A 1 114 ? -23.307 -6.439 -1.000 1.00 97.81 114 GLN A N 1
ATOM 895 C CA . GLN A 1 114 ? -24.343 -5.422 -1.248 1.00 97.81 114 GLN A CA 1
ATOM 896 C C . GLN A 1 114 ? -24.377 -4.329 -0.161 1.00 97.81 114 GLN A C 1
ATOM 898 O O . GLN A 1 114 ? -25.426 -3.815 0.223 1.00 97.81 114 GLN A O 1
ATOM 903 N N . LYS A 1 115 ? -23.199 -3.998 0.382 1.00 97.75 115 LYS A N 1
ATOM 904 C CA . LYS A 1 115 ? -22.986 -3.050 1.484 1.00 97.75 115 LYS A CA 1
ATOM 905 C C . LYS A 1 115 ? -21.744 -2.207 1.210 1.00 97.75 115 LYS A C 1
ATOM 907 O O . LYS A 1 115 ? -20.978 -2.490 0.289 1.00 97.75 115 LYS A O 1
ATOM 912 N N . ARG A 1 116 ? -21.529 -1.173 2.032 1.00 98.19 116 ARG A N 1
ATOM 913 C CA . ARG A 1 116 ? -20.281 -0.396 2.000 1.00 98.19 116 ARG A CA 1
ATOM 914 C C . ARG A 1 116 ? -19.085 -1.338 2.226 1.00 98.19 116 ARG A C 1
ATOM 916 O O . ARG A 1 116 ? -19.123 -2.106 3.190 1.00 98.19 116 ARG A O 1
ATOM 923 N N . PRO A 1 117 ? -18.052 -1.297 1.369 1.00 98.25 117 PRO A N 1
ATOM 924 C CA . PRO A 1 117 ? -16.861 -2.108 1.562 1.00 98.25 117 PRO A CA 1
ATOM 925 C C . PRO A 1 117 ? -16.028 -1.548 2.720 1.00 98.25 117 PRO A C 1
ATOM 927 O O . PRO A 1 117 ? -15.925 -0.333 2.887 1.00 98.25 117 PRO A O 1
ATOM 930 N N . PHE A 1 118 ? -15.418 -2.436 3.502 1.00 98.75 118 PHE A N 1
ATOM 931 C CA . PHE A 1 118 ? -14.381 -2.079 4.466 1.00 98.75 118 PHE A CA 1
ATOM 932 C C . PHE A 1 118 ? -13.056 -2.643 3.960 1.00 98.75 118 PHE A C 1
ATOM 934 O O . PHE A 1 118 ? -12.893 -3.862 3.889 1.00 98.75 118 PHE A O 1
ATOM 941 N N . ILE A 1 119 ? -12.152 -1.757 3.539 1.00 98.88 119 ILE A N 1
ATOM 942 C CA . ILE A 1 119 ? -10.850 -2.121 2.976 1.00 98.88 119 ILE A CA 1
ATOM 943 C C . ILE A 1 119 ? -9.778 -1.292 3.660 1.00 98.88 119 ILE A C 1
ATOM 945 O O . ILE A 1 119 ? -9.925 -0.073 3.768 1.00 98.88 119 ILE A O 1
ATOM 949 N N . ILE A 1 120 ? -8.695 -1.940 4.070 1.00 98.88 120 ILE A N 1
ATOM 950 C CA . ILE A 1 120 ? -7.495 -1.293 4.600 1.00 98.88 120 ILE A CA 1
ATOM 951 C C . ILE A 1 120 ? -6.320 -1.720 3.717 1.00 98.88 120 ILE A C 1
ATOM 953 O O . ILE A 1 120 ? -6.113 -2.917 3.538 1.00 98.88 120 ILE A O 1
ATOM 957 N N . SER A 1 121 ? -5.614 -0.757 3.114 1.00 98.94 121 SER A N 1
ATOM 958 C CA . SER A 1 121 ? -4.533 -0.994 2.138 1.00 98.94 121 SER A CA 1
ATOM 959 C C . SER A 1 121 ? -3.197 -0.448 2.622 1.00 98.94 121 SER A C 1
ATOM 961 O O . SER A 1 121 ? -3.173 0.638 3.214 1.00 98.94 121 SER A O 1
ATOM 963 N N . ARG A 1 122 ? -2.095 -1.162 2.345 1.00 98.88 122 ARG A N 1
ATOM 964 C CA . ARG A 1 122 ? -0.750 -0.683 2.691 1.00 98.88 122 ARG A CA 1
ATOM 965 C C . ARG A 1 122 ? -0.287 0.371 1.705 1.00 98.88 122 ARG 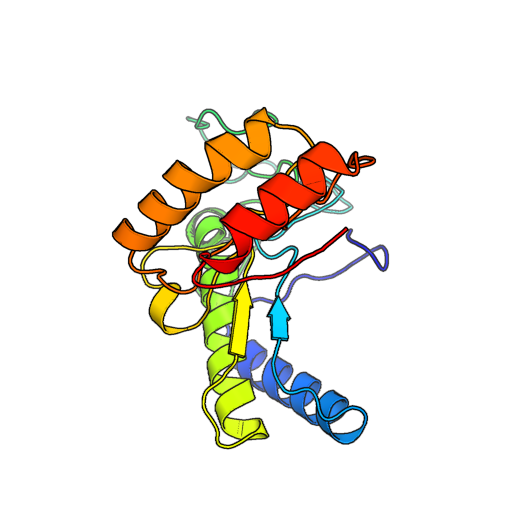A C 1
ATOM 967 O O . ARG A 1 122 ? -0.160 1.537 2.056 1.00 98.88 122 ARG A O 1
ATOM 974 N N . SER A 1 123 ? -0.105 -0.024 0.453 1.00 98.81 123 SER A N 1
ATOM 975 C CA . SER A 1 123 ? 0.277 0.881 -0.619 1.00 98.81 123 SER A CA 1
ATOM 976 C C . SER A 1 123 ? -0.906 1.761 -1.021 1.00 98.81 123 SER A C 1
ATOM 978 O O . SER A 1 123 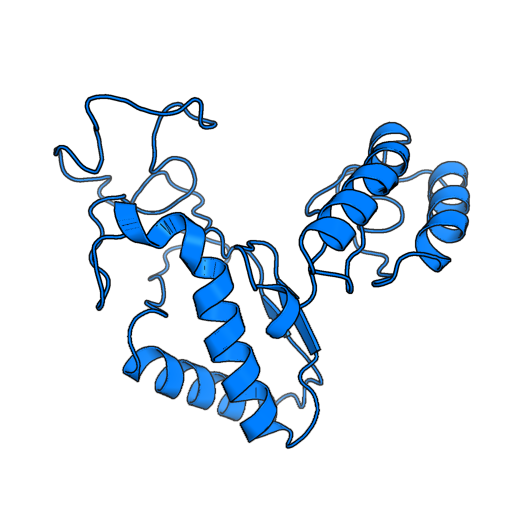? -2.066 1.325 -1.021 1.00 98.81 123 SER A O 1
ATOM 980 N N . THR A 1 124 ? -0.616 3.023 -1.341 1.00 98.88 124 THR A N 1
ATOM 981 C CA . THR A 1 124 ? -1.616 4.031 -1.704 1.00 98.88 124 THR A CA 1
ATOM 982 C C . THR A 1 124 ? -1.085 4.976 -2.785 1.00 98.88 124 THR A C 1
ATOM 984 O O . THR A 1 124 ? 0.117 5.193 -2.908 1.00 98.88 124 THR A O 1
ATOM 987 N N . PHE A 1 125 ? -1.998 5.573 -3.552 1.00 98.75 125 PHE A N 1
ATOM 988 C CA . PHE A 1 125 ? -1.722 6.635 -4.529 1.00 98.75 125 PHE A CA 1
ATOM 989 C C . PHE A 1 125 ? -2.837 7.699 -4.454 1.00 98.75 125 PHE A C 1
ATOM 991 O O . PHE A 1 125 ? -3.919 7.379 -3.945 1.00 98.75 125 PHE A O 1
ATOM 998 N N . PRO A 1 126 ? -2.657 8.951 -4.938 1.00 98.56 126 PRO A N 1
ATOM 999 C CA . PRO A 1 126 ? -3.735 9.936 -4.976 1.00 98.56 126 PRO A CA 1
ATOM 1000 C C . PRO A 1 126 ? -5.088 9.369 -5.423 1.00 98.56 126 PRO A C 1
ATOM 1002 O O . PRO A 1 126 ? -5.201 8.709 -6.456 1.00 98.56 126 PRO A O 1
ATOM 1005 N N . SER A 1 127 ? -6.135 9.687 -4.654 1.00 97.56 127 SER A N 1
ATOM 1006 C CA . SER A 1 127 ? -7.502 9.132 -4.739 1.00 97.56 127 SER A CA 1
ATOM 1007 C C . SER A 1 127 ? -7.751 7.795 -4.026 1.00 97.56 127 SER A C 1
ATOM 1009 O O . SER A 1 127 ? -8.883 7.309 -4.085 1.00 97.56 127 SER A O 1
ATOM 1011 N N . GLN A 1 128 ? -6.774 7.216 -3.316 1.00 98.69 128 GLN A N 1
ATOM 1012 C CA . GLN A 1 128 ? -6.964 5.973 -2.549 1.00 98.69 128 GLN A CA 1
ATOM 1013 C C . GLN A 1 128 ? -8.168 6.028 -1.601 1.00 98.69 128 GLN A C 1
ATOM 1015 O O . GLN A 1 128 ? -8.946 5.076 -1.546 1.00 98.69 128 GLN A O 1
ATOM 1020 N N . GLY A 1 129 ? -8.366 7.155 -0.908 1.00 98.56 129 GLY A N 1
ATOM 1021 C CA . GLY A 1 129 ? -9.410 7.325 0.109 1.00 98.56 129 GLY A CA 1
ATOM 1022 C C . GLY A 1 129 ? -10.843 7.201 -0.414 1.00 98.56 129 GLY A C 1
ATOM 1023 O O . GLY A 1 129 ? -11.780 7.085 0.371 1.00 98.56 129 GLY A O 1
ATOM 1024 N N . ARG A 1 130 ? -11.034 7.164 -1.741 1.00 98.56 130 ARG A N 1
ATOM 1025 C CA . ARG A 1 130 ? -12.317 6.813 -2.366 1.00 98.56 130 ARG A CA 1
ATOM 1026 C C . ARG A 1 130 ? -12.653 5.319 -2.247 1.00 98.56 130 ARG A C 1
ATOM 1028 O O . ARG A 1 130 ? -13.824 4.964 -2.369 1.00 98.56 130 ARG A O 1
ATOM 1035 N N . TYR A 1 131 ? -11.654 4.456 -2.062 1.00 98.75 131 TYR A N 1
ATOM 1036 C CA . TYR A 1 131 ? -11.789 2.998 -2.148 1.00 98.75 131 TYR A CA 1
ATOM 1037 C C . TYR A 1 131 ? -11.382 2.272 -0.863 1.00 98.75 131 TYR A C 1
ATOM 1039 O O . TYR A 1 131 ? -12.008 1.268 -0.530 1.00 98.75 131 TYR A O 1
ATOM 1047 N N . SER A 1 132 ? -10.368 2.755 -0.139 1.00 98.81 132 SER A N 1
ATOM 1048 C CA . SER A 1 132 ? -9.886 2.113 1.090 1.00 98.81 132 SER A CA 1
ATOM 1049 C C . SER A 1 132 ? -9.408 3.119 2.135 1.00 98.81 132 SER A C 1
ATOM 1051 O O . SER A 1 132 ? -9.041 4.249 1.813 1.00 98.81 132 SER A O 1
ATOM 1053 N N . GLY A 1 133 ? -9.359 2.673 3.390 1.00 98.81 133 GLY A N 1
ATOM 1054 C CA . GLY A 1 133 ? -8.504 3.272 4.409 1.00 98.81 133 GLY A CA 1
ATOM 1055 C C . GLY A 1 133 ? -7.048 2.820 4.273 1.00 98.81 133 GLY A C 1
ATOM 1056 O O . GLY A 1 133 ? -6.690 2.083 3.344 1.00 98.81 133 GLY A O 1
ATOM 1057 N N . HIS A 1 134 ? -6.223 3.259 5.218 1.00 98.88 134 HIS A N 1
ATOM 1058 C CA . HIS A 1 134 ? -4.788 2.990 5.279 1.00 98.88 134 HIS A CA 1
ATOM 1059 C C . HIS A 1 134 ? -4.330 2.801 6.732 1.00 98.88 134 HIS A C 1
ATOM 1061 O O . HIS A 1 134 ? -4.950 3.319 7.658 1.00 98.88 134 HIS A O 1
ATOM 1067 N N . TRP A 1 135 ? -3.230 2.087 6.945 1.00 98.81 135 TRP A N 1
ATOM 1068 C CA . TRP A 1 135 ? -2.500 2.112 8.211 1.00 98.81 135 TRP A CA 1
ATOM 1069 C C . TRP A 1 135 ? -1.036 2.417 7.923 1.00 98.81 135 TRP A C 1
ATOM 1071 O O . TRP A 1 135 ? -0.530 1.992 6.890 1.00 98.81 135 TRP A O 1
ATOM 1081 N N . LEU A 1 136 ? -0.353 3.107 8.835 1.00 98.69 136 LEU A N 1
ATOM 1082 C CA . LEU A 1 136 ? 1.015 3.603 8.623 1.00 98.69 136 LEU A CA 1
ATOM 1083 C C . LEU A 1 136 ? 2.108 2.516 8.495 1.00 98.69 136 LEU A C 1
ATOM 1085 O O . LEU A 1 136 ? 3.293 2.848 8.496 1.00 98.69 136 LEU A O 1
ATOM 1089 N N . GLY A 1 137 ? 1.737 1.243 8.363 1.00 97.69 137 GLY A N 1
ATOM 1090 C CA . GLY A 1 137 ? 2.662 0.133 8.170 1.00 97.69 137 GLY A CA 1
ATOM 1091 C C . GLY A 1 137 ? 3.324 -0.345 9.459 1.00 97.69 137 GLY A C 1
ATOM 1092 O O . GLY A 1 137 ? 2.865 -0.062 10.567 1.00 97.69 137 GLY A O 1
ATOM 1093 N N . ASP A 1 138 ? 4.421 -1.072 9.267 1.00 98.19 138 ASP A N 1
ATOM 1094 C CA . ASP A 1 138 ? 5.147 -1.840 10.280 1.00 98.19 138 ASP A CA 1
ATOM 1095 C C . ASP A 1 138 ? 5.950 -0.927 11.226 1.00 98.19 138 ASP A C 1
ATOM 1097 O O . ASP A 1 138 ? 7.181 -0.832 11.178 1.00 98.19 138 ASP A O 1
ATOM 1101 N N . ASN A 1 139 ? 5.238 -0.211 12.094 1.00 98.19 139 ASN A N 1
ATOM 1102 C CA . ASN A 1 139 ? 5.829 0.622 13.134 1.00 98.19 139 ASN A CA 1
ATOM 1103 C C . ASN A 1 139 ? 6.458 -0.228 14.256 1.00 98.19 139 ASN A C 1
ATOM 1105 O O . ASN A 1 139 ? 6.187 -1.419 14.414 1.00 98.19 139 ASN A O 1
ATOM 1109 N N . ARG A 1 140 ? 7.328 0.381 15.065 1.00 98.50 140 ARG A N 1
ATOM 1110 C CA . ARG A 1 140 ? 7.959 -0.296 16.208 1.00 98.50 140 ARG A CA 1
ATOM 1111 C C . ARG A 1 140 ? 7.276 0.052 17.523 1.00 98.50 140 ARG A C 1
ATOM 1113 O O . ARG A 1 140 ? 6.778 1.160 17.697 1.00 98.50 140 ARG A O 1
ATOM 1120 N N . SER A 1 141 ? 7.358 -0.860 18.487 1.00 98.56 141 SER A N 1
ATOM 1121 C CA . SER A 1 141 ? 6.925 -0.673 19.879 1.00 98.56 141 SER A CA 1
ATOM 1122 C C . SER A 1 141 ? 7.861 0.285 20.635 1.00 98.56 141 SER A C 1
ATOM 1124 O O . SER A 1 141 ? 8.562 -0.093 21.572 1.00 98.56 141 SER A O 1
ATOM 1126 N N . GLN A 1 142 ? 7.939 1.543 20.181 1.00 98.56 142 GLN A N 1
ATOM 1127 C CA . GLN A 1 142 ? 8.803 2.602 20.710 1.00 98.56 142 GLN A CA 1
ATOM 1128 C C . GLN A 1 142 ? 8.040 3.930 20.836 1.00 98.56 142 GLN A C 1
ATOM 1130 O O . GLN A 1 142 ? 7.217 4.279 19.992 1.00 98.56 142 GLN A O 1
ATOM 1135 N N . TRP A 1 143 ? 8.382 4.737 21.847 1.00 98.75 143 TRP A N 1
ATOM 1136 C CA . TRP A 1 143 ? 7.786 6.066 22.070 1.00 98.75 143 TRP A CA 1
ATOM 1137 C C . TRP A 1 143 ? 7.877 6.996 20.855 1.00 98.75 143 TRP A C 1
ATOM 1139 O O . TRP A 1 143 ? 6.958 7.772 20.597 1.00 98.75 143 TRP A O 1
ATOM 1149 N N . LYS A 1 144 ? 8.976 6.913 20.095 1.00 98.50 144 LYS A N 1
ATOM 1150 C CA . LYS A 1 144 ? 9.175 7.727 18.890 1.00 98.50 144 LYS A CA 1
ATOM 1151 C C . LYS A 1 144 ? 8.157 7.380 17.796 1.00 98.50 144 LYS A C 1
ATOM 1153 O O . LYS A 1 144 ? 7.658 8.281 17.138 1.00 98.50 144 LYS A O 1
ATOM 1158 N N . ASP A 1 145 ? 7.822 6.102 17.624 1.00 98.62 145 ASP A N 1
ATOM 1159 C CA . ASP A 1 145 ? 6.870 5.632 16.617 1.00 98.62 145 ASP A CA 1
ATOM 1160 C C . ASP A 1 145 ? 5.440 6.041 17.005 1.00 98.62 145 ASP A C 1
ATOM 1162 O O . ASP A 1 145 ? 4.684 6.521 16.159 1.00 98.62 145 ASP A O 1
ATOM 1166 N N . MET A 1 146 ? 5.103 5.983 18.301 1.00 98.81 146 MET A N 1
ATOM 1167 C CA . MET A 1 146 ? 3.861 6.570 18.818 1.00 98.81 146 MET A CA 1
ATOM 1168 C C . MET A 1 146 ? 3.795 8.074 18.532 1.00 98.81 146 MET A C 1
ATOM 1170 O O . MET A 1 146 ? 2.779 8.559 18.042 1.00 98.81 146 MET A O 1
ATOM 1174 N N . TYR A 1 147 ? 4.874 8.820 18.784 1.00 98.75 147 TYR A N 1
ATOM 1175 C CA . TYR A 1 147 ? 4.937 10.255 18.497 1.00 98.75 147 TYR A CA 1
ATOM 1176 C C . TYR A 1 147 ? 4.767 10.557 16.998 1.00 98.75 147 TYR A C 1
ATOM 1178 O O . TYR A 1 147 ? 3.935 11.386 16.629 1.00 98.75 147 TYR A O 1
ATOM 1186 N N . TYR A 1 148 ? 5.501 9.858 16.125 1.00 98.75 148 TYR A N 1
ATOM 1187 C CA . TYR A 1 148 ? 5.452 10.071 14.674 1.00 98.75 148 TYR A CA 1
ATOM 1188 C C . TYR A 1 148 ? 4.163 9.574 14.013 1.00 98.75 148 TYR A C 1
ATOM 1190 O O . TYR A 1 148 ? 3.843 10.021 12.910 1.00 98.75 148 TYR A O 1
ATOM 1198 N N . SER A 1 149 ? 3.373 8.737 14.692 1.00 98.81 149 SER A N 1
ATOM 1199 C CA . SER A 1 149 ? 2.032 8.388 14.216 1.00 98.81 149 SER A CA 1
ATOM 1200 C C . SER A 1 149 ? 1.158 9.629 14.003 1.00 98.81 149 SER A C 1
ATOM 1202 O O . SER A 1 149 ? 0.454 9.717 13.003 1.00 98.81 149 SER A O 1
ATOM 1204 N N . ILE A 1 150 ? 1.250 10.631 14.885 1.00 98.81 150 ILE A N 1
ATOM 1205 C CA . ILE A 1 150 ? 0.397 11.826 14.866 1.00 98.81 150 ILE A CA 1
ATOM 1206 C C . ILE A 1 150 ? 0.567 12.618 13.556 1.00 98.81 150 ILE A C 1
ATOM 1208 O O . ILE A 1 150 ? -0.421 12.775 12.834 1.00 98.81 150 ILE A O 1
ATOM 1212 N N . PRO A 1 151 ? 1.775 13.097 13.181 1.00 98.69 151 PRO A N 1
ATOM 1213 C CA . PRO A 1 151 ? 1.961 13.784 11.904 1.00 98.69 151 PRO A CA 1
ATOM 1214 C C . PRO A 1 151 ? 1.703 12.873 10.695 1.00 98.69 151 PRO A C 1
ATOM 1216 O O . PRO A 1 151 ? 1.246 13.368 9.663 1.00 98.69 151 PRO A O 1
ATOM 1219 N N . GLY A 1 152 ? 1.929 11.558 10.810 1.00 98.69 152 GLY A N 1
ATOM 1220 C CA . GLY A 1 152 ? 1.572 10.597 9.764 1.00 98.69 152 GLY A CA 1
ATOM 1221 C C . GLY A 1 152 ? 0.067 10.597 9.479 1.00 98.69 152 GLY A C 1
ATOM 1222 O O . GLY A 1 152 ? -0.346 10.843 8.347 1.00 98.69 152 GLY A O 1
ATOM 1223 N N . LEU A 1 153 ? -0.767 10.434 10.510 1.00 98.56 153 LEU A N 1
ATOM 1224 C CA . LEU A 1 153 ? -2.230 10.481 10.389 1.00 98.56 153 LEU A CA 1
ATOM 1225 C C . LEU A 1 153 ? -2.727 11.828 9.834 1.00 98.56 153 LEU A C 1
ATOM 1227 O O . LEU A 1 153 ? -3.606 11.864 8.967 1.00 98.56 153 LEU A O 1
ATOM 1231 N N . LEU A 1 154 ? -2.162 12.943 10.309 1.00 98.62 154 LEU A N 1
ATOM 1232 C CA . LEU A 1 154 ? -2.513 14.279 9.813 1.00 98.62 154 LEU A CA 1
ATOM 1233 C C . LEU A 1 154 ? -2.165 14.447 8.328 1.00 98.62 154 LEU A C 1
ATOM 1235 O O . LEU A 1 154 ? -2.953 15.017 7.575 1.00 98.62 154 LEU A O 1
ATOM 1239 N N . SER A 1 155 ? -1.034 13.901 7.880 1.00 98.69 155 SER A N 1
ATOM 1240 C CA . SER A 1 155 ? -0.643 13.940 6.466 1.00 98.69 155 SER A CA 1
ATOM 1241 C C . SER A 1 155 ? -1.636 13.170 5.595 1.00 98.69 155 SER A C 1
ATOM 1243 O O . SER A 1 155 ? -2.125 13.702 4.604 1.00 98.69 155 SER A O 1
ATOM 1245 N N . PHE A 1 156 ? -2.038 11.964 6.006 1.00 98.69 156 PHE A N 1
ATOM 1246 C CA . PHE A 1 156 ? -3.044 11.183 5.276 1.00 98.69 156 PHE A CA 1
ATOM 1247 C C . PHE A 1 156 ? -4.432 11.834 5.268 1.00 98.69 156 PHE A C 1
ATOM 1249 O O . PHE A 1 156 ? -5.163 11.713 4.282 1.00 98.69 156 PHE A O 1
ATOM 1256 N N . SER A 1 157 ? -4.762 12.610 6.303 1.00 97.31 157 SER A N 1
ATOM 1257 C CA . SER A 1 157 ? -5.959 13.456 6.295 1.00 97.31 157 SER A CA 1
ATOM 1258 C C . SER A 1 157 ? -5.890 14.514 5.184 1.00 97.31 157 SER A C 1
ATOM 1260 O O . SER A 1 157 ? -6.862 14.687 4.450 1.00 97.31 157 SER A O 1
ATOM 1262 N N . LEU A 1 158 ? -4.731 15.160 4.988 1.00 98.25 158 LEU A N 1
ATOM 1263 C CA . LEU A 1 158 ? -4.497 16.092 3.872 1.00 98.25 158 LEU A CA 1
ATOM 1264 C C . LEU A 1 158 ? -4.487 15.387 2.508 1.00 98.25 158 LEU A C 1
ATOM 1266 O O . LEU A 1 158 ? -4.941 15.957 1.519 1.00 98.25 158 LEU A O 1
ATOM 1270 N N . PHE A 1 159 ? -4.021 14.138 2.448 1.00 98.56 159 PHE A N 1
ATOM 1271 C CA . PHE A 1 159 ? -4.042 13.320 1.229 1.00 98.56 159 PHE A CA 1
ATOM 1272 C C . PHE A 1 159 ? -5.448 12.814 0.859 1.00 98.56 159 PHE A C 1
ATOM 1274 O O . PHE A 1 159 ? -5.616 12.152 -0.166 1.00 98.56 159 PHE A O 1
ATOM 1281 N N . GLY A 1 160 ? -6.466 13.117 1.672 1.00 98.56 160 GLY A N 1
ATOM 1282 C CA . GLY A 1 160 ? -7.842 12.689 1.435 1.00 98.56 160 GLY A CA 1
ATOM 1283 C C . GLY A 1 160 ? -8.077 11.208 1.736 1.00 98.56 160 GLY A C 1
ATOM 1284 O O . GLY A 1 160 ? -8.959 10.601 1.133 1.00 98.56 160 GLY A O 1
ATOM 1285 N N . ILE A 1 161 ? -7.307 10.624 2.659 1.00 98.81 161 ILE A N 1
ATOM 1286 C CA . ILE A 1 161 ? -7.456 9.249 3.157 1.00 98.81 161 ILE A CA 1
ATOM 1287 C C . ILE A 1 161 ? -7.770 9.334 4.664 1.00 98.81 161 ILE A C 1
ATOM 1289 O O . ILE A 1 161 ? -6.895 9.114 5.500 1.00 98.81 161 ILE A O 1
ATOM 1293 N N . PRO A 1 162 ? -9.007 9.716 5.040 1.00 98.31 162 PRO A N 1
ATOM 1294 C CA . PRO A 1 162 ? -9.333 10.051 6.427 1.00 98.31 162 PRO A CA 1
ATOM 1295 C C . PRO A 1 162 ? -9.456 8.824 7.338 1.00 98.31 162 PRO A C 1
ATOM 1297 O O . PRO A 1 162 ? -9.291 8.950 8.546 1.00 98.31 162 PRO A O 1
ATOM 1300 N N . LEU A 1 163 ? -9.747 7.640 6.788 1.00 98.75 163 LEU A N 1
ATOM 1301 C CA . LEU A 1 163 ? -9.755 6.385 7.541 1.00 98.75 163 LEU A CA 1
ATOM 1302 C C . LEU A 1 163 ? -8.315 5.867 7.654 1.00 98.75 163 LEU A C 1
ATOM 1304 O O . LEU A 1 163 ? -7.899 5.003 6.883 1.00 98.75 163 LEU A O 1
ATOM 1308 N N . VAL A 1 164 ? -7.553 6.456 8.576 1.00 98.81 164 VAL A N 1
ATOM 1309 C CA . VAL A 1 164 ? -6.132 6.161 8.789 1.00 98.81 164 VAL A CA 1
ATOM 1310 C C . VAL A 1 164 ? -5.800 5.954 10.265 1.00 98.81 164 VAL A C 1
ATOM 1312 O O . VAL A 1 164 ? -6.436 6.535 11.145 1.00 98.81 164 VAL A O 1
ATOM 1315 N N . GLY A 1 165 ? -4.813 5.102 10.533 1.00 98.75 165 GLY A N 1
ATOM 1316 C CA . GLY A 1 165 ? -4.322 4.787 11.871 1.00 98.75 165 GLY A CA 1
ATOM 1317 C C . GLY A 1 165 ? -2.896 4.248 11.860 1.00 98.75 165 GLY A C 1
ATOM 1318 O O . GLY A 1 165 ? -2.323 3.995 10.803 1.00 98.75 165 GLY A O 1
ATOM 1319 N N . ALA A 1 166 ? -2.329 4.062 13.045 1.00 98.81 166 ALA A N 1
ATOM 1320 C CA . ALA A 1 166 ? -1.102 3.298 13.252 1.00 98.81 166 ALA A CA 1
ATOM 1321 C C . ALA A 1 166 ? -1.412 2.091 14.138 1.00 98.81 166 ALA A C 1
ATOM 1323 O O . ALA A 1 166 ? -2.388 2.125 14.892 1.00 98.81 166 ALA A O 1
ATOM 1324 N N . ASP A 1 167 ? -0.572 1.060 14.079 1.00 98.75 167 ASP A N 1
ATOM 1325 C CA . ASP A 1 167 ? -0.738 -0.105 14.942 1.00 98.75 167 ASP A CA 1
ATOM 1326 C C . ASP A 1 167 ? -0.460 0.283 16.395 1.00 98.75 167 ASP A C 1
ATOM 1328 O O . ASP A 1 167 ? 0.642 0.701 16.765 1.00 98.75 167 ASP A O 1
ATOM 1332 N N . ILE A 1 168 ? -1.523 0.241 17.200 1.00 98.88 168 ILE A N 1
ATOM 1333 C CA . ILE A 1 168 ? -1.519 0.695 18.588 1.00 98.88 168 ILE A CA 1
ATOM 1334 C C . ILE A 1 168 ? -0.659 -0.256 19.420 1.00 98.88 168 ILE A C 1
ATOM 1336 O O . ILE A 1 168 ? -0.791 -1.469 19.305 1.00 98.88 168 ILE A O 1
ATOM 1340 N N . CYS A 1 169 ? 0.180 0.318 20.284 1.00 98.69 169 CYS A N 1
ATOM 1341 C CA . CYS A 1 169 ? 1.251 -0.345 21.042 1.00 98.69 169 CYS A CA 1
ATOM 1342 C C . CYS A 1 169 ? 2.495 -0.733 20.219 1.00 98.69 169 CYS A C 1
ATOM 1344 O O . CYS A 1 169 ? 3.532 -1.001 20.823 1.00 98.69 169 CYS A O 1
ATOM 1346 N N . GLY A 1 170 ? 2.432 -0.616 18.889 1.00 98.44 170 GLY A N 1
ATOM 1347 C CA . GLY A 1 170 ? 3.510 -0.940 17.957 1.00 98.44 170 GLY A CA 1
ATOM 1348 C C . GLY A 1 170 ? 3.442 -2.382 17.458 1.00 98.44 170 GLY A C 1
ATOM 1349 O O . GLY A 1 170 ? 3.093 -3.285 18.211 1.00 98.44 170 GLY A O 1
ATOM 1350 N N . PHE A 1 171 ? 3.786 -2.579 16.184 1.00 98.38 171 PHE A N 1
ATOM 1351 C CA . PHE A 1 171 ? 3.784 -3.886 15.527 1.00 98.38 171 PHE A CA 1
ATOM 1352 C C . PHE A 1 171 ? 5.071 -4.679 15.794 1.00 98.38 171 PHE A C 1
ATOM 1354 O O . PHE A 1 171 ? 5.049 -5.840 16.183 1.00 98.38 171 PHE A O 1
ATOM 1361 N N . SER A 1 172 ? 6.231 -4.053 15.582 1.00 97.06 172 SER A N 1
ATOM 1362 C CA . SER A 1 172 ? 7.528 -4.721 15.705 1.00 97.06 172 SER A CA 1
ATOM 1363 C C . SER A 1 172 ? 8.158 -4.558 17.089 1.00 97.06 172 SER A C 1
ATOM 1365 O O . SER A 1 172 ? 8.431 -3.441 17.543 1.00 97.06 172 SER A O 1
ATOM 1367 N N . GLY A 1 173 ? 8.524 -5.690 17.695 1.00 96.25 173 GLY A N 1
ATOM 1368 C CA . GLY A 1 173 ? 9.191 -5.771 18.997 1.00 96.25 173 GLY A CA 1
ATOM 1369 C C . GLY A 1 173 ? 8.224 -5.696 20.182 1.00 96.25 173 GLY A C 1
ATOM 1370 O O . GLY A 1 173 ? 7.050 -5.377 20.034 1.00 96.25 173 GLY A O 1
ATOM 1371 N N . SER A 1 174 ? 8.716 -5.983 21.387 1.00 97.75 174 SER A N 1
ATOM 1372 C CA . SER A 1 174 ? 7.866 -6.046 22.582 1.00 97.75 174 SER A CA 1
ATOM 1373 C C . SER A 1 174 ? 7.539 -4.659 23.139 1.00 97.75 174 SER A C 1
ATOM 1375 O O . SER A 1 174 ? 8.444 -3.883 23.450 1.00 97.75 174 SER A O 1
ATOM 1377 N N . THR A 1 175 ? 6.253 -4.363 23.330 1.00 98.38 175 THR A N 1
ATOM 1378 C CA . THR A 1 175 ? 5.808 -3.162 24.057 1.00 98.38 175 THR A CA 1
ATOM 1379 C C . THR A 1 175 ? 5.984 -3.312 25.573 1.00 98.38 175 THR A C 1
ATOM 1381 O O . THR A 1 175 ? 5.982 -4.421 26.107 1.00 98.38 175 THR A O 1
ATOM 1384 N N . SER A 1 176 ? 6.078 -2.187 26.288 1.00 98.56 176 SER A N 1
ATOM 1385 C CA . SER A 1 176 ? 5.872 -2.135 27.741 1.00 98.56 176 SER A CA 1
ATOM 1386 C C . SER A 1 176 ? 4.413 -1.809 28.076 1.00 98.56 176 SER A C 1
ATOM 1388 O O . SER A 1 176 ? 3.682 -1.266 27.241 1.00 98.56 176 SER A O 1
ATOM 1390 N N . GLU A 1 177 ? 3.992 -2.111 29.307 1.00 98.69 177 GLU A N 1
ATOM 1391 C CA . GLU A 1 177 ? 2.669 -1.732 29.824 1.00 98.69 177 GLU A CA 1
ATOM 1392 C C . GLU A 1 177 ? 2.453 -0.214 29.757 1.00 98.69 177 GLU A C 1
ATOM 1394 O O . GLU A 1 177 ? 1.403 0.245 29.310 1.00 98.69 177 GLU A O 1
ATOM 1399 N N . GLU A 1 178 ? 3.464 0.571 30.141 1.00 98.88 178 GLU A N 1
ATOM 1400 C CA . GLU A 1 178 ? 3.390 2.031 30.121 1.00 98.88 178 GLU A CA 1
ATOM 1401 C C . GLU A 1 178 ? 3.200 2.565 28.697 1.00 98.88 178 GLU A C 1
ATOM 1403 O O . GLU A 1 178 ? 2.279 3.348 28.451 1.00 98.88 178 GLU A O 1
ATOM 1408 N N . LEU A 1 179 ? 4.028 2.107 27.747 1.00 98.75 179 LEU A N 1
ATOM 1409 C CA . LEU A 1 179 ? 3.919 2.522 26.351 1.00 98.75 179 LEU A CA 1
ATOM 1410 C C . LEU A 1 179 ? 2.556 2.129 25.783 1.00 98.75 179 LEU A C 1
ATOM 1412 O O . LEU A 1 179 ? 1.882 2.969 25.194 1.00 98.75 179 LEU A O 1
ATOM 1416 N N . CYS A 1 180 ? 2.123 0.884 25.992 1.00 98.81 180 CYS A N 1
ATOM 1417 C CA . CYS A 1 180 ? 0.858 0.405 25.444 1.00 98.81 180 CYS A CA 1
ATOM 1418 C C . CYS A 1 180 ? -0.338 1.126 26.076 1.00 98.81 180 CYS A C 1
ATOM 1420 O O . CYS A 1 180 ? -1.273 1.489 25.373 1.00 98.81 180 CYS A O 1
ATOM 1422 N N . THR A 1 181 ? -0.282 1.455 27.368 1.00 98.88 181 THR A N 1
ATOM 1423 C CA . THR A 1 181 ? -1.311 2.272 28.026 1.00 98.88 181 THR A CA 1
ATOM 1424 C C . THR A 1 181 ? -1.411 3.659 27.391 1.00 98.88 181 THR A C 1
ATOM 1426 O O . THR A 1 181 ? -2.511 4.109 27.061 1.00 98.88 181 THR A O 1
ATOM 1429 N N . ARG A 1 182 ? -0.278 4.340 27.168 1.00 98.88 182 ARG A N 1
ATOM 1430 C CA . ARG A 1 182 ? -0.269 5.653 26.497 1.00 98.88 182 ARG A CA 1
ATOM 1431 C C . ARG A 1 182 ? -0.709 5.564 25.045 1.00 98.88 182 ARG A C 1
ATOM 1433 O O . ARG A 1 182 ? -1.457 6.424 24.581 1.00 98.88 182 ARG A O 1
ATOM 1440 N N . TRP A 1 183 ? -0.306 4.514 24.344 1.00 98.81 183 TRP A N 1
ATOM 1441 C CA . TRP A 1 183 ? -0.687 4.336 22.955 1.00 98.81 183 TRP A CA 1
ATOM 1442 C C . TRP A 1 183 ? -2.162 3.971 22.818 1.00 98.81 183 TRP A C 1
ATOM 1444 O O . TRP A 1 183 ? -2.809 4.480 21.918 1.00 98.81 183 TRP A O 1
ATOM 1454 N N . MET A 1 184 ? -2.747 3.189 23.726 1.00 98.88 184 MET A N 1
ATOM 1455 C CA . MET A 1 184 ? -4.193 2.939 23.750 1.00 98.88 184 MET A CA 1
ATOM 1456 C C . MET A 1 184 ? -4.984 4.229 24.012 1.00 98.88 184 MET A C 1
ATOM 1458 O O . MET A 1 184 ? -5.995 4.460 23.354 1.00 98.88 184 MET A O 1
ATOM 1462 N N . GLN A 1 185 ? -4.503 5.102 24.910 1.00 98.88 185 GLN A N 1
ATOM 1463 C CA . GLN A 1 185 ? -5.103 6.425 25.147 1.00 98.88 185 GLN A CA 1
ATOM 1464 C C . GLN A 1 185 ? -5.101 7.285 23.878 1.00 98.88 185 GLN A C 1
ATOM 1466 O O . GLN A 1 185 ? -6.124 7.874 23.544 1.00 98.88 185 GLN A O 1
ATOM 1471 N N . LEU A 1 186 ? -3.973 7.345 23.164 1.00 98.81 186 LEU A N 1
ATOM 1472 C CA . LEU A 1 186 ? -3.856 8.079 21.901 1.00 98.81 186 LEU A CA 1
ATOM 1473 C C . LEU A 1 186 ? -4.675 7.422 20.777 1.00 98.81 186 LEU A C 1
ATOM 1475 O O . LEU A 1 186 ? -5.432 8.086 20.074 1.00 98.81 186 LEU A O 1
ATOM 1479 N N . GLY A 1 187 ? -4.518 6.114 20.613 1.00 98.69 187 GLY A N 1
ATOM 1480 C CA . GLY A 1 187 ? -5.049 5.318 19.515 1.00 98.69 187 GLY A CA 1
ATOM 1481 C C . GLY A 1 187 ? -6.566 5.186 19.524 1.00 98.69 187 GLY A C 1
ATOM 1482 O O . GLY A 1 187 ? -7.162 5.012 18.465 1.00 98.69 187 GLY A O 1
ATOM 1483 N N . ALA A 1 188 ? -7.209 5.368 20.681 1.00 98.69 188 ALA A N 1
ATOM 1484 C CA . ALA A 1 188 ? -8.661 5.515 20.776 1.00 98.69 188 ALA A CA 1
ATOM 1485 C C . ALA A 1 188 ? -9.205 6.719 19.976 1.00 98.69 188 ALA A C 1
ATOM 1487 O O . ALA A 1 188 ? -10.390 6.747 19.652 1.00 98.69 188 ALA A O 1
ATOM 1488 N N . PHE A 1 189 ? -8.352 7.694 19.638 1.00 98.69 189 PHE A N 1
ATOM 1489 C CA . PHE A 1 189 ? -8.695 8.856 18.814 1.00 98.69 189 PHE A CA 1
ATOM 1490 C C . PHE A 1 189 ? -8.212 8.740 17.362 1.00 98.69 189 PHE A C 1
ATOM 1492 O O . PHE A 1 189 ? -8.371 9.687 16.589 1.00 98.69 189 PHE A O 1
ATOM 1499 N N . TYR A 1 190 ? -7.633 7.606 16.959 1.00 98.75 190 TYR A N 1
ATOM 1500 C CA . TYR A 1 190 ? -7.356 7.364 15.547 1.00 98.75 190 TYR A CA 1
ATOM 1501 C C . TYR A 1 190 ? -8.666 7.129 14.782 1.00 98.75 190 TYR A C 1
ATOM 1503 O O . TYR A 1 190 ? -9.508 6.359 15.249 1.00 98.75 190 TYR A O 1
ATOM 1511 N N . PRO A 1 191 ? -8.843 7.720 13.584 1.00 98.69 191 PRO A N 1
ATOM 1512 C CA . PRO A 1 191 ? -9.986 7.413 12.724 1.00 98.69 191 PRO A CA 1
ATOM 1513 C C . PRO A 1 191 ? -10.112 5.919 12.399 1.00 98.69 191 PRO A C 1
ATOM 1515 O O . PRO A 1 191 ? -11.218 5.384 12.348 1.00 98.69 191 PRO A O 1
ATOM 1518 N N . PHE A 1 192 ? -8.978 5.242 12.201 1.00 98.81 192 PHE A N 1
ATOM 1519 C CA . PHE A 1 192 ? -8.885 3.787 12.176 1.00 98.81 192 PHE A CA 1
ATOM 1520 C C . PHE A 1 192 ? -8.098 3.308 13.401 1.00 98.81 192 PHE A C 1
ATOM 1522 O O . PHE A 1 192 ? -6.878 3.434 13.457 1.00 98.81 192 PHE A O 1
ATOM 1529 N N . ALA A 1 193 ? -8.798 2.767 14.397 1.00 98.62 193 ALA A N 1
ATOM 1530 C CA . ALA A 1 193 ? -8.192 2.287 15.635 1.00 98.62 193 ALA A CA 1
ATOM 1531 C C . ALA A 1 193 ? -8.032 0.759 15.604 1.00 98.62 193 ALA A C 1
ATOM 1533 O O . ALA A 1 193 ? -9.014 0.020 15.694 1.00 98.62 193 ALA A O 1
ATOM 1534 N N . ARG A 1 194 ? -6.785 0.285 15.492 1.00 98.75 194 ARG A N 1
ATOM 1535 C CA . ARG A 1 194 ? -6.419 -1.138 15.524 1.00 98.75 194 ARG A CA 1
ATOM 1536 C C . ARG A 1 194 ? -5.197 -1.343 16.417 1.00 98.75 194 ARG A C 1
ATOM 1538 O O . ARG A 1 194 ? -4.185 -0.677 16.235 1.00 98.75 194 ARG A O 1
ATOM 1545 N N . ASN A 1 195 ? -5.277 -2.291 17.347 1.00 98.50 195 ASN A N 1
ATOM 1546 C CA . ASN A 1 195 ? -4.096 -2.872 17.987 1.00 98.50 195 ASN A CA 1
ATOM 1547 C C . ASN A 1 195 ? -3.671 -4.100 17.166 1.00 98.50 195 ASN A C 1
ATOM 1549 O O . ASN A 1 195 ? -4.513 -4.949 16.863 1.00 98.50 195 ASN A O 1
ATOM 1553 N N . HIS A 1 196 ? -2.409 -4.144 16.747 1.00 98.44 196 HIS A N 1
ATOM 1554 C CA . HIS A 1 196 ? -1.848 -5.204 15.913 1.00 98.44 196 HIS A CA 1
ATOM 1555 C C . HIS A 1 196 ? -0.373 -5.411 16.262 1.00 98.44 196 HIS A C 1
ATOM 1557 O O . HIS A 1 196 ? 0.322 -4.443 16.558 1.00 98.44 196 HIS A O 1
ATOM 1563 N N . ASN A 1 197 ? 0.065 -6.669 16.240 1.00 93.50 197 ASN A N 1
ATOM 1564 C CA . ASN A 1 197 ? 1.384 -7.149 16.644 1.00 93.50 197 ASN A CA 1
ATOM 1565 C C . ASN A 1 197 ? 1.686 -8.470 15.933 1.00 93.50 197 ASN A C 1
ATOM 1567 O O . ASN A 1 197 ? 0.705 -9.194 15.632 1.00 93.50 197 ASN A O 1
#

Foldseek 3Di:
DDDVPADDDQQLVDPVSLVVVLVVVLVVCVVPVDQADEAECQLVFDPDQAHPVHEDDDCQFPNPDDPPDPPSTPRVRHHRQQPDHPVGGCSVCSLVRQVSVLVSRQVSSCVNPVDGHEYETDRDDQPSLVRYAYEPPQFALDPVSLVVQVVVQVVVVVSNRNQYGYAQSGADDDHDPVSNVVSQVVLVPRSHRHHYD